Protein AF-A0A358S5N2-F1 (afdb_monomer_lite)

Radius of gyration: 20.21 Å; chains: 1; bounding box: 65×39×50 Å

pLDDT: mean 83.45, std 19.02, range [26.72, 98.0]

Secondary structure (DSSP, 8-state):
---------HHHHHHHHHHHGGGT--HHHHHHHHHHHHHHHSS-SS---------------------PPPHHHHHHHHHHHHHHHTTSS-HHHHHHHHHHHH---HHHHHHHHHHHHHHHHTPPP-S---HHHHHHHHHHHHHHS-HHHHHHHHHHHHHHHHHHHHH--SSHHHHHHHHHHHHTTGGGSSS--

Structure (mmCIF, N/CA/C/O backbone):
data_AF-A0A358S5N2-F1
#
_entry.id   AF-A0A358S5N2-F1
#
loop_
_atom_site.group_PDB
_atom_site.id
_atom_site.type_symbol
_atom_site.label_atom_id
_atom_site.label_alt_id
_atom_site.label_comp_id
_atom_site.label_asym_id
_atom_site.label_entity_id
_atom_site.label_seq_id
_atom_site.pdbx_PDB_ins_code
_atom_site.Cartn_x
_atom_site.Cartn_y
_atom_site.Cartn_z
_atom_site.occupancy
_atom_site.B_iso_or_equiv
_atom_site.auth_seq_id
_atom_site.auth_comp_id
_atom_site.auth_asym_id
_atom_site.auth_atom_id
_atom_site.pdbx_PDB_model_num
ATOM 1 N N . MET A 1 1 ? 18.479 -17.742 16.832 1.00 61.44 1 MET A N 1
ATOM 2 C CA . MET A 1 1 ? 18.619 -17.274 15.435 1.00 61.44 1 MET A CA 1
ATOM 3 C C . MET A 1 1 ? 17.225 -17.029 14.888 1.00 61.44 1 MET A C 1
ATOM 5 O O . MET A 1 1 ? 16.331 -17.782 15.250 1.00 61.44 1 MET A O 1
ATOM 9 N N . ALA A 1 2 ? 17.029 -15.972 14.103 1.00 81.06 2 ALA A N 1
ATOM 10 C CA . ALA A 1 2 ? 15.765 -15.724 13.407 1.00 81.06 2 ALA A CA 1
ATOM 11 C C . ALA A 1 2 ? 15.805 -16.397 12.026 1.00 81.06 2 ALA A C 1
ATOM 13 O O . ALA A 1 2 ? 16.879 -16.478 11.433 1.00 81.06 2 ALA A O 1
ATOM 14 N N . LYS A 1 3 ? 14.660 -16.887 11.538 1.00 87.06 3 LYS A N 1
ATOM 15 C CA . LYS A 1 3 ? 14.515 -17.491 10.206 1.00 87.06 3 LYS A CA 1
ATOM 16 C C . LYS A 1 3 ? 13.826 -16.490 9.280 1.00 87.06 3 LYS A C 1
ATOM 18 O O . LYS A 1 3 ? 12.832 -15.890 9.681 1.00 87.06 3 LYS A O 1
ATOM 23 N N . LEU A 1 4 ? 14.359 -16.320 8.074 1.00 86.94 4 LEU A N 1
ATOM 24 C CA . LEU A 1 4 ? 13.753 -15.536 7.001 1.00 86.94 4 LEU A CA 1
ATOM 25 C C . LEU A 1 4 ? 13.344 -16.501 5.885 1.00 86.94 4 LEU A C 1
ATOM 27 O O . LEU A 1 4 ? 14.171 -17.285 5.429 1.00 86.94 4 LEU A O 1
ATOM 31 N N . GLU A 1 5 ? 12.083 -16.448 5.466 1.00 90.25 5 GLU A N 1
ATOM 32 C CA . GLU A 1 5 ? 11.563 -17.207 4.327 1.00 90.25 5 GLU A CA 1
ATOM 33 C C . GLU A 1 5 ? 11.162 -16.217 3.235 1.00 90.25 5 GLU A C 1
ATOM 35 O O . GLU A 1 5 ? 10.454 -15.246 3.501 1.00 90.25 5 GLU A O 1
ATOM 40 N N . LEU A 1 6 ? 11.662 -16.433 2.020 1.00 87.31 6 LEU A N 1
ATOM 41 C CA . LEU A 1 6 ? 11.410 -15.580 0.864 1.00 87.31 6 LEU A CA 1
ATOM 42 C C . LEU A 1 6 ? 10.817 -16.439 -0.246 1.00 87.31 6 LEU A C 1
ATOM 44 O O . LEU A 1 6 ? 11.378 -17.478 -0.589 1.00 87.31 6 LEU A O 1
ATOM 48 N N . GLN A 1 7 ? 9.702 -15.990 -0.811 1.00 89.00 7 GLN A N 1
ATOM 49 C CA . GLN A 1 7 ? 9.152 -16.567 -2.031 1.00 89.00 7 GLN A CA 1
ATOM 50 C C . GLN A 1 7 ? 9.745 -15.827 -3.227 1.00 89.00 7 GLN A C 1
ATOM 52 O O . GLN A 1 7 ? 9.600 -14.613 -3.365 1.00 89.00 7 GLN A O 1
ATOM 57 N N . VAL A 1 8 ? 10.458 -16.566 -4.065 1.00 86.50 8 VAL A N 1
ATOM 58 C CA . VAL A 1 8 ? 11.173 -16.076 -5.244 1.00 86.50 8 VAL A CA 1
ATOM 59 C C . VAL A 1 8 ? 11.036 -17.118 -6.345 1.00 86.50 8 VAL A C 1
ATOM 61 O O . VAL A 1 8 ? 10.945 -18.310 -6.052 1.00 86.50 8 VAL A O 1
ATOM 64 N N . SER A 1 9 ? 10.994 -16.680 -7.604 1.00 91.25 9 SER A N 1
ATOM 65 C CA . SER A 1 9 ? 10.926 -17.615 -8.724 1.00 91.25 9 SER A CA 1
ATOM 66 C C . SER A 1 9 ? 12.208 -18.441 -8.816 1.00 91.25 9 SER A C 1
ATOM 68 O O . SER A 1 9 ? 13.308 -17.957 -8.536 1.00 91.25 9 SER A O 1
ATOM 70 N N . GLU A 1 10 ? 12.062 -19.697 -9.230 1.00 86.81 10 GLU A N 1
ATOM 71 C CA . GLU A 1 10 ? 13.192 -20.615 -9.366 1.00 86.81 10 GLU A CA 1
ATOM 72 C C . GLU A 1 10 ? 14.216 -20.102 -10.391 1.00 86.81 10 GLU A C 1
ATOM 74 O O . GLU A 1 10 ? 15.417 -20.127 -10.122 1.00 86.81 10 GLU A O 1
ATOM 79 N N . ASP A 1 11 ? 13.747 -19.516 -11.497 1.00 89.69 11 ASP A N 1
ATOM 80 C CA . ASP A 1 11 ? 14.601 -18.908 -12.524 1.00 89.69 11 ASP A CA 1
ATOM 81 C C . ASP A 1 11 ? 15.501 -17.802 -11.954 1.00 89.69 11 ASP A C 1
ATOM 83 O O . ASP A 1 11 ? 16.698 -17.756 -12.241 1.00 89.69 11 ASP A O 1
ATOM 87 N N . LEU A 1 12 ? 14.950 -16.946 -11.085 1.00 87.00 12 LEU A N 1
ATOM 88 C CA . LEU A 1 12 ? 15.692 -15.844 -10.475 1.00 87.00 12 LEU A CA 1
ATOM 89 C C . LEU A 1 12 ? 16.776 -16.354 -9.522 1.00 87.00 12 LEU A C 1
ATOM 91 O O . LEU A 1 12 ? 17.881 -15.808 -9.499 1.00 87.00 12 LEU A O 1
ATOM 95 N N . ILE A 1 13 ? 16.483 -17.397 -8.741 1.00 92.19 13 ILE A N 1
ATOM 96 C CA . ILE A 1 13 ? 17.475 -18.020 -7.854 1.00 92.19 13 ILE A CA 1
ATOM 97 C C . ILE A 1 13 ? 18.597 -18.648 -8.674 1.00 92.19 13 ILE A C 1
ATOM 99 O O . ILE A 1 13 ? 19.767 -18.396 -8.388 1.00 92.19 13 ILE A O 1
ATOM 103 N N . GLN A 1 14 ? 18.261 -19.394 -9.726 1.00 90.94 14 GLN A N 1
ATOM 104 C CA . GLN A 1 14 ? 19.263 -20.018 -10.587 1.00 90.94 14 GLN A CA 1
ATOM 105 C C . GLN A 1 14 ? 20.157 -18.981 -11.272 1.00 90.94 14 GLN A C 1
ATOM 107 O O . GLN A 1 14 ? 21.375 -19.162 -11.345 1.00 90.94 14 GLN A O 1
ATOM 112 N N . GLU A 1 15 ? 19.582 -17.887 -11.769 1.00 91.06 15 GLU A N 1
ATOM 113 C CA . GLU A 1 15 ? 20.348 -16.798 -12.375 1.00 91.06 15 GLU A CA 1
ATOM 114 C C . GLU A 1 15 ? 21.248 -16.108 -11.345 1.00 91.06 15 GLU A C 1
ATOM 116 O O . GLU A 1 15 ? 22.442 -15.914 -11.584 1.00 91.06 15 GLU A O 1
ATOM 121 N N . THR A 1 16 ? 20.714 -15.829 -10.156 1.00 91.50 16 THR A N 1
ATOM 122 C CA . THR A 1 16 ? 21.467 -15.212 -9.059 1.00 91.50 16 THR A CA 1
ATOM 123 C C . THR A 1 16 ? 22.646 -16.086 -8.631 1.00 91.50 16 THR A C 1
ATOM 125 O O . THR A 1 16 ? 23.767 -15.593 -8.497 1.00 91.50 16 THR A O 1
ATOM 128 N N . GLU A 1 17 ? 22.448 -17.396 -8.476 1.00 91.50 17 GLU A N 1
ATOM 129 C CA . GLU A 1 17 ? 23.525 -18.332 -8.144 1.00 91.50 17 GLU A CA 1
ATOM 130 C C . GLU A 1 17 ? 24.611 -18.374 -9.221 1.00 91.50 17 GLU A C 1
ATOM 132 O O . GLU A 1 17 ? 25.799 -18.397 -8.893 1.00 91.50 17 GLU A O 1
ATOM 137 N N . ARG A 1 18 ? 24.239 -18.338 -10.508 1.00 91.12 18 ARG A N 1
ATOM 138 C CA . ARG A 1 18 ? 25.212 -18.288 -11.613 1.00 91.12 18 ARG A CA 1
ATOM 139 C C . ARG A 1 18 ? 26.086 -17.038 -11.556 1.00 91.12 18 ARG A C 1
ATOM 141 O O . ARG A 1 18 ? 27.258 -17.123 -11.913 1.00 91.12 18 ARG A O 1
ATOM 148 N N . VAL A 1 19 ? 25.542 -15.910 -11.100 1.00 92.12 19 VAL A N 1
ATOM 149 C CA . VAL A 1 19 ? 26.278 -14.643 -10.969 1.00 92.12 19 VAL A CA 1
ATOM 150 C C . VAL A 1 19 ? 27.144 -14.615 -9.709 1.00 92.12 19 VAL A C 1
ATOM 152 O O . VAL A 1 19 ? 28.300 -14.196 -9.769 1.00 92.12 19 VAL A O 1
ATOM 155 N N . LEU A 1 20 ? 26.618 -15.064 -8.568 1.00 86.38 20 LEU A N 1
ATOM 156 C CA . LEU A 1 20 ? 27.304 -14.957 -7.276 1.00 86.38 20 LEU A CA 1
ATOM 157 C C . LEU A 1 20 ? 28.380 -16.031 -7.070 1.00 86.38 20 LEU A C 1
ATOM 159 O O . LEU A 1 20 ? 29.436 -15.752 -6.496 1.00 86.38 20 LEU A O 1
ATOM 163 N N . LYS A 1 21 ? 28.160 -17.249 -7.576 1.00 84.69 21 LYS A N 1
ATOM 164 C CA . LYS A 1 21 ? 29.062 -18.388 -7.356 1.00 84.69 21 LYS A CA 1
ATOM 165 C C . LYS A 1 21 ? 30.487 -18.156 -7.885 1.00 84.69 21 LYS A C 1
ATOM 167 O O . LYS A 1 21 ? 31.423 -18.479 -7.154 1.00 84.69 21 LYS A O 1
ATOM 172 N N . PRO A 1 22 ? 30.710 -17.552 -9.071 1.00 90.75 22 PRO A N 1
ATOM 173 C CA . PRO A 1 22 ? 32.049 -17.157 -9.518 1.00 90.75 22 PRO A CA 1
ATOM 174 C C . PRO A 1 22 ? 32.740 -16.141 -8.600 1.00 90.75 22 PRO A C 1
ATOM 176 O O . PRO A 1 22 ? 33.966 -16.109 -8.542 1.00 90.75 22 PRO A O 1
ATOM 179 N N . MET A 1 23 ? 31.973 -15.330 -7.865 1.00 87.94 23 MET A N 1
ATOM 180 C CA . MET A 1 23 ? 32.496 -14.375 -6.881 1.00 87.94 23 MET A CA 1
ATOM 181 C C . MET A 1 23 ? 32.777 -15.031 -5.519 1.00 87.94 23 MET A C 1
ATOM 183 O O . MET A 1 23 ? 33.245 -14.358 -4.603 1.00 87.94 23 MET A O 1
ATOM 187 N N . GLY A 1 24 ? 32.499 -16.333 -5.369 1.00 84.75 24 GLY A N 1
ATOM 188 C CA . GLY A 1 24 ? 32.635 -17.058 -4.105 1.00 84.75 24 GLY A CA 1
ATOM 189 C C . GLY A 1 24 ? 31.573 -16.681 -3.072 1.00 84.75 24 GLY A C 1
ATOM 190 O O . GLY A 1 24 ? 31.807 -16.833 -1.876 1.00 84.75 24 GLY A O 1
ATOM 191 N N . ILE A 1 25 ? 30.430 -16.160 -3.524 1.00 91.31 25 ILE A N 1
ATOM 192 C CA . ILE A 1 25 ? 29.325 -15.712 -2.677 1.00 91.31 25 ILE A CA 1
ATOM 193 C C . ILE A 1 25 ? 28.129 -16.633 -2.937 1.00 91.31 25 ILE A C 1
ATOM 195 O O . ILE A 1 25 ? 27.804 -16.922 -4.087 1.00 91.31 25 ILE A O 1
ATOM 199 N N . ASP A 1 26 ? 27.474 -17.101 -1.880 1.00 89.62 26 ASP A N 1
ATOM 200 C CA . ASP A 1 26 ? 26.185 -17.787 -1.979 1.00 89.62 26 ASP A CA 1
ATOM 201 C C . ASP A 1 26 ? 25.021 -16.824 -1.684 1.00 89.62 26 ASP A C 1
ATOM 203 O O . ASP A 1 26 ? 25.205 -15.694 -1.214 1.00 89.62 26 ASP A O 1
ATOM 207 N N . VAL A 1 27 ? 23.801 -17.255 -2.006 1.00 89.56 27 VAL A N 1
ATOM 208 C CA . VAL A 1 27 ? 22.596 -16.423 -1.872 1.00 89.56 27 VAL A CA 1
ATOM 209 C C . VAL A 1 27 ? 22.359 -16.012 -0.415 1.00 89.56 27 VAL A C 1
ATOM 211 O O . VAL A 1 27 ? 22.009 -14.861 -0.150 1.00 89.56 27 VAL A O 1
ATOM 214 N N . GLU A 1 28 ? 22.597 -16.907 0.546 1.00 90.12 28 GLU A N 1
ATOM 215 C CA . GLU A 1 28 ? 22.406 -16.627 1.974 1.00 90.12 28 GLU A CA 1
ATOM 216 C C . GLU A 1 28 ? 23.372 -15.542 2.472 1.00 90.12 28 GLU A C 1
ATOM 218 O O . GLU A 1 28 ? 22.971 -14.594 3.161 1.00 90.12 28 GLU A O 1
ATOM 223 N N . MET A 1 29 ? 24.640 -15.636 2.077 1.00 85.62 29 MET A N 1
ATOM 224 C CA . MET A 1 29 ? 25.680 -14.655 2.363 1.00 85.62 29 MET A CA 1
ATOM 225 C C . MET A 1 29 ? 25.317 -13.298 1.758 1.00 85.62 29 MET A C 1
ATOM 227 O O . MET A 1 29 ? 25.400 -12.279 2.448 1.00 85.62 29 MET A O 1
ATOM 231 N N . ALA A 1 30 ? 24.863 -13.271 0.502 1.00 90.75 30 ALA A N 1
ATOM 232 C CA . ALA A 1 30 ? 24.447 -12.045 -0.175 1.00 90.75 30 ALA A CA 1
ATOM 233 C C . ALA A 1 30 ? 23.264 -11.367 0.536 1.00 90.75 30 ALA A C 1
ATOM 235 O O . ALA A 1 30 ? 23.327 -10.170 0.830 1.00 90.75 30 ALA A O 1
ATOM 236 N N . VAL A 1 31 ? 22.226 -12.130 0.897 1.00 92.44 31 VAL A N 1
ATOM 237 C CA . VAL A 1 31 ? 21.071 -11.625 1.661 1.00 92.44 31 VAL A CA 1
ATOM 238 C C . VAL A 1 31 ? 21.512 -11.110 3.031 1.00 92.44 31 VAL A C 1
ATOM 240 O O . VAL A 1 31 ? 21.110 -10.025 3.453 1.00 92.44 31 VAL A O 1
ATOM 243 N N . THR A 1 32 ? 22.401 -11.829 3.716 1.00 90.75 32 THR A N 1
ATOM 244 C CA . THR A 1 32 ? 22.926 -11.413 5.023 1.00 90.75 32 THR A CA 1
ATOM 245 C C . THR A 1 32 ? 23.707 -10.103 4.931 1.00 90.75 32 THR A C 1
ATOM 247 O O . THR A 1 32 ? 23.518 -9.209 5.761 1.00 90.75 32 THR A O 1
ATOM 250 N N . ILE A 1 33 ? 24.571 -9.955 3.925 1.00 88.31 33 ILE A N 1
ATOM 251 C CA . ILE A 1 33 ? 25.327 -8.720 3.674 1.00 88.31 33 ILE A CA 1
ATOM 252 C C . ILE A 1 33 ? 24.366 -7.567 3.374 1.00 88.31 33 ILE A C 1
ATOM 254 O O . ILE A 1 33 ? 24.509 -6.492 3.959 1.00 88.31 33 ILE A O 1
ATOM 258 N N . PHE A 1 34 ? 23.363 -7.798 2.527 1.00 91.69 34 PHE A N 1
ATOM 259 C CA . PHE A 1 34 ? 22.350 -6.806 2.174 1.00 91.69 34 PHE A CA 1
ATOM 260 C C . PHE A 1 34 ? 21.584 -6.304 3.406 1.00 91.69 34 PHE A C 1
ATOM 262 O O . PHE A 1 34 ? 21.525 -5.099 3.656 1.00 91.69 34 PHE A O 1
ATOM 269 N N . LEU A 1 35 ? 21.076 -7.218 4.238 1.00 91.56 35 LEU A N 1
ATOM 270 C CA . LEU A 1 35 ? 20.357 -6.874 5.468 1.00 91.56 35 LEU A CA 1
ATOM 271 C C . LEU A 1 35 ? 21.248 -6.130 6.469 1.00 91.56 35 LEU A C 1
ATOM 273 O O . LEU A 1 35 ? 20.823 -5.130 7.051 1.00 91.56 35 LEU A O 1
ATOM 277 N N . ARG A 1 36 ? 22.505 -6.566 6.643 1.00 89.12 36 ARG A N 1
ATOM 278 C CA . ARG A 1 36 ? 23.483 -5.855 7.486 1.00 89.12 36 ARG A CA 1
ATOM 279 C C . ARG A 1 36 ? 23.723 -4.440 6.982 1.00 89.12 36 ARG A C 1
ATOM 281 O O . ARG A 1 36 ? 23.797 -3.512 7.785 1.00 89.12 36 ARG A O 1
ATOM 288 N N . ARG A 1 37 ? 23.820 -4.269 5.666 1.00 85.50 37 ARG A N 1
ATOM 289 C CA . ARG A 1 37 ? 24.054 -2.968 5.048 1.00 85.50 37 ARG A CA 1
ATOM 290 C C . ARG A 1 37 ? 22.866 -2.027 5.244 1.00 85.50 37 ARG A C 1
ATOM 292 O O . ARG A 1 37 ? 23.096 -0.884 5.617 1.00 85.50 37 ARG A O 1
ATOM 299 N N . ILE A 1 38 ? 21.627 -2.509 5.119 1.00 88.94 38 ILE A N 1
ATOM 300 C CA . ILE A 1 38 ? 20.419 -1.730 5.458 1.00 88.94 38 ILE A CA 1
ATOM 301 C C . ILE A 1 38 ? 20.432 -1.318 6.930 1.00 88.94 38 ILE A C 1
ATOM 303 O O . ILE A 1 38 ? 20.192 -0.157 7.263 1.00 88.94 38 ILE A O 1
ATOM 307 N N . ALA A 1 39 ? 20.722 -2.266 7.824 1.00 87.75 39 ALA A N 1
ATOM 308 C CA . ALA A 1 39 ? 20.724 -2.009 9.257 1.00 87.75 39 ALA A CA 1
ATOM 309 C C . ALA A 1 39 ? 21.778 -0.966 9.661 1.00 87.75 39 ALA A C 1
ATOM 311 O O . ALA A 1 39 ? 21.522 -0.176 10.575 1.00 87.75 39 ALA A O 1
ATOM 312 N N . TYR A 1 40 ? 22.929 -0.966 8.985 1.00 86.31 40 TYR A N 1
ATOM 313 C CA . TYR A 1 40 ? 24.033 -0.042 9.228 1.00 86.31 40 TYR A CA 1
ATOM 314 C C . TYR A 1 40 ? 23.797 1.332 8.586 1.00 86.31 40 TYR A C 1
ATOM 316 O O . TYR A 1 40 ? 23.822 2.339 9.287 1.00 86.31 40 TYR A O 1
ATOM 324 N N . ASP A 1 41 ? 23.493 1.377 7.286 1.00 81.12 41 ASP A N 1
ATOM 325 C CA . ASP A 1 41 ? 23.353 2.628 6.529 1.00 81.12 41 ASP A CA 1
ATOM 326 C C . ASP A 1 41 ? 21.992 3.318 6.738 1.00 81.12 41 ASP A C 1
ATOM 328 O O . ASP A 1 41 ? 21.812 4.452 6.300 1.00 81.12 41 ASP A O 1
ATOM 332 N N . LYS A 1 42 ? 21.014 2.637 7.354 1.00 82.56 42 LYS A N 1
ATOM 333 C CA . LYS A 1 42 ? 19.619 3.101 7.513 1.00 82.56 42 LYS A CA 1
ATOM 334 C C . LYS A 1 42 ? 18.932 3.473 6.192 1.00 82.56 42 LYS A C 1
ATOM 336 O O . LYS A 1 42 ? 17.970 4.233 6.176 1.00 82.56 42 LYS A O 1
ATOM 341 N N . ARG A 1 43 ? 19.406 2.911 5.080 1.00 78.38 43 ARG A N 1
ATOM 342 C CA . ARG A 1 43 ? 18.874 3.098 3.724 1.00 78.38 43 ARG A CA 1
ATOM 343 C C . ARG A 1 43 ? 19.111 1.843 2.891 1.00 78.38 43 ARG A C 1
ATOM 345 O O . ARG A 1 43 ? 19.955 1.018 3.237 1.00 78.38 43 ARG A O 1
ATOM 352 N N . LEU A 1 44 ? 18.375 1.704 1.791 1.00 81.38 44 LEU A N 1
ATOM 353 C CA . LEU A 1 44 ? 18.580 0.601 0.855 1.00 81.38 44 LEU A CA 1
ATOM 354 C C . LEU A 1 44 ? 19.918 0.772 0.110 1.00 81.38 44 LEU A C 1
ATOM 356 O O . LEU A 1 44 ? 20.169 1.850 -0.429 1.00 81.38 44 LEU A O 1
ATOM 360 N N . PRO A 1 45 ? 20.770 -0.267 0.054 1.00 72.81 45 PRO A N 1
ATOM 361 C CA . PRO A 1 45 ? 22.077 -0.216 -0.593 1.00 72.81 45 PRO A CA 1
ATOM 362 C C . PRO A 1 45 ? 21.974 -0.537 -2.089 1.00 72.81 45 PRO A C 1
ATOM 364 O O . PRO A 1 45 ? 22.639 -1.440 -2.586 1.00 72.81 45 PRO A O 1
ATOM 367 N N . LEU A 1 46 ? 21.097 0.174 -2.793 1.00 74.88 46 LEU A N 1
ATOM 368 C CA . LEU A 1 46 ? 20.950 0.102 -4.243 1.00 74.88 46 LEU A CA 1
ATOM 369 C C . LEU A 1 46 ? 20.674 1.510 -4.763 1.00 74.88 46 LEU A C 1
ATOM 371 O O . LEU A 1 46 ? 19.759 2.177 -4.275 1.00 74.88 46 LEU A O 1
ATOM 375 N N . ASP A 1 47 ? 21.405 1.923 -5.794 1.00 57.38 47 ASP A N 1
ATOM 376 C CA . ASP A 1 47 ? 20.903 2.947 -6.699 1.00 57.38 47 ASP A CA 1
ATOM 377 C C . ASP A 1 47 ? 19.806 2.284 -7.538 1.00 57.38 47 ASP A C 1
ATOM 379 O O . ASP A 1 47 ? 20.069 1.558 -8.492 1.00 57.38 47 ASP A O 1
ATOM 383 N N . LEU A 1 48 ? 18.543 2.493 -7.156 1.00 49.22 48 LEU A N 1
ATOM 384 C CA . LEU A 1 48 ? 17.373 1.998 -7.899 1.00 49.22 48 LEU A CA 1
ATOM 385 C C . LEU A 1 48 ? 17.211 2.669 -9.277 1.00 49.22 48 LEU A C 1
ATOM 387 O O . LEU A 1 48 ? 16.209 2.452 -9.961 1.00 49.22 48 LEU A O 1
ATOM 391 N N . THR A 1 49 ? 18.181 3.477 -9.712 1.00 40.22 49 THR A N 1
ATOM 392 C CA . THR A 1 49 ? 18.361 3.789 -11.125 1.00 40.22 49 THR A CA 1
ATOM 393 C C . THR A 1 49 ? 18.802 2.515 -11.824 1.00 40.22 49 THR A C 1
ATOM 395 O O . THR A 1 49 ? 19.991 2.231 -11.929 1.00 40.22 49 THR A O 1
ATOM 398 N N . VAL A 1 50 ? 17.822 1.741 -12.287 1.00 39.00 50 VAL A N 1
ATOM 399 C CA . VAL A 1 50 ? 18.019 0.678 -13.270 1.00 39.00 50 VAL A CA 1
ATOM 400 C C . VAL A 1 50 ? 18.912 1.249 -14.381 1.00 39.00 50 VAL A C 1
ATOM 402 O O . VAL A 1 50 ? 18.466 2.165 -15.083 1.00 39.00 50 VAL A O 1
ATOM 405 N N . PRO A 1 51 ? 20.162 0.775 -14.549 1.00 36.38 51 PRO A N 1
ATOM 406 C CA . PRO A 1 51 ? 20.903 1.049 -15.764 1.00 36.38 51 PRO A CA 1
ATOM 407 C C . PRO A 1 51 ? 20.052 0.462 -16.880 1.00 36.38 51 PRO A C 1
ATOM 409 O O . PRO A 1 51 ? 19.649 -0.699 -16.796 1.00 36.38 51 PRO A O 1
ATOM 412 N N . GLN A 1 52 ? 19.692 1.276 -17.870 1.00 32.56 52 GLN A N 1
ATOM 413 C CA . GLN A 1 52 ? 19.023 0.771 -19.059 1.00 32.56 52 GLN A CA 1
ATOM 414 C C . GLN A 1 52 ? 19.907 -0.350 -19.607 1.00 32.56 52 GLN A C 1
ATOM 416 O O . GLN A 1 52 ? 21.012 -0.078 -20.066 1.00 32.56 52 GLN A O 1
ATOM 421 N N . MET A 1 53 ? 19.469 -1.605 -19.476 1.00 32.97 53 MET A N 1
ATOM 422 C CA . MET A 1 53 ? 20.089 -2.691 -20.214 1.00 32.97 53 MET A CA 1
ATOM 423 C C . MET A 1 53 ? 19.874 -2.348 -21.681 1.00 32.97 53 MET A C 1
ATOM 425 O O . MET A 1 53 ? 18.744 -2.357 -22.173 1.00 32.97 53 MET A O 1
ATOM 429 N N . GLU A 1 54 ? 20.963 -1.951 -22.331 1.00 32.62 54 GLU A N 1
ATOM 430 C CA . GLU A 1 54 ? 21.078 -1.882 -23.776 1.00 32.62 54 GLU A CA 1
ATOM 431 C C . GLU A 1 54 ? 20.822 -3.292 -24.314 1.00 32.62 54 GLU A C 1
ATOM 433 O O . GLU A 1 54 ? 21.722 -4.123 -24.414 1.00 32.62 54 GLU A O 1
ATOM 438 N N . HIS A 1 55 ? 19.561 -3.584 -24.623 1.00 34.69 55 HIS A N 1
ATOM 439 C CA . HIS A 1 55 ? 19.247 -4.629 -25.575 1.00 34.69 55 HIS A CA 1
ATOM 440 C C . HIS A 1 55 ? 19.486 -4.054 -26.968 1.00 34.69 55 HIS A C 1
ATOM 442 O O . HIS A 1 55 ? 18.731 -3.220 -27.466 1.00 34.69 55 HIS A O 1
ATOM 448 N N . LEU A 1 56 ? 20.601 -4.497 -27.543 1.00 34.38 56 LEU A N 1
ATOM 449 C CA . LEU A 1 56 ? 20.844 -4.562 -28.975 1.00 34.38 56 LEU A CA 1
ATOM 450 C C . LEU A 1 56 ? 19.664 -5.299 -29.629 1.00 34.38 56 LEU A C 1
ATOM 452 O O . LEU A 1 56 ? 19.511 -6.500 -29.428 1.00 34.38 56 LEU A O 1
ATOM 456 N N . ASP A 1 57 ? 18.768 -4.566 -30.282 1.00 26.72 57 ASP A N 1
ATOM 457 C CA . ASP A 1 57 ? 18.545 -4.688 -31.727 1.00 26.72 57 ASP A CA 1
ATOM 458 C C . ASP A 1 57 ? 17.458 -3.707 -32.206 1.00 26.72 57 ASP A C 1
ATOM 460 O O . ASP A 1 57 ? 16.354 -3.627 -31.674 1.00 26.72 57 ASP A O 1
ATOM 464 N N . ASP A 1 58 ? 17.879 -2.929 -33.200 1.00 31.80 58 ASP A N 1
ATOM 465 C CA . ASP A 1 58 ? 17.174 -2.218 -34.265 1.00 31.80 58 ASP A CA 1
ATOM 466 C C . ASP A 1 58 ? 15.733 -1.675 -34.104 1.00 31.80 58 ASP A C 1
ATOM 468 O O . ASP A 1 58 ? 14.736 -2.386 -34.048 1.00 31.80 58 ASP A O 1
ATOM 472 N N . GLN A 1 59 ? 15.683 -0.345 -34.270 1.00 39.56 59 GLN A N 1
ATOM 473 C CA . GLN A 1 59 ? 14.679 0.450 -34.994 1.00 39.56 59 GLN A CA 1
ATOM 474 C C . GLN A 1 59 ? 13.222 0.440 -34.502 1.00 39.56 59 GLN A C 1
ATOM 476 O O . GLN A 1 59 ? 12.373 -0.285 -34.996 1.00 39.56 59 GLN A O 1
ATOM 481 N N . GLU A 1 60 ? 12.886 1.405 -33.646 1.00 33.28 60 GLU A N 1
ATOM 482 C CA . GLU A 1 60 ? 12.134 2.607 -34.045 1.00 33.28 60 GLU A CA 1
ATOM 483 C C . GLU A 1 60 ? 11.956 3.523 -32.826 1.00 33.28 60 GLU A C 1
ATOM 485 O O . GLU A 1 60 ? 11.691 3.104 -31.700 1.00 33.28 60 GLU A O 1
ATOM 490 N N . SER A 1 61 ? 12.147 4.816 -33.051 1.00 40.44 61 SER A N 1
ATOM 491 C CA . SER A 1 61 ? 12.029 5.880 -32.063 1.00 40.44 61 SER A CA 1
ATOM 492 C C . SER A 1 61 ? 10.604 5.991 -31.504 1.00 40.44 61 SER A C 1
ATOM 494 O O . SER A 1 61 ? 9.766 6.699 -32.059 1.00 40.44 61 SER A O 1
ATOM 496 N N . GLY A 1 62 ? 10.345 5.343 -30.369 1.00 30.86 62 GLY A N 1
ATOM 497 C CA . GLY A 1 62 ? 9.163 5.561 -29.540 1.00 30.86 62 GLY A CA 1
ATOM 498 C C . GLY A 1 62 ? 9.533 6.312 -28.266 1.00 30.86 62 GLY A C 1
ATOM 499 O O . GLY A 1 62 ? 10.151 5.754 -27.361 1.00 30.86 62 GLY A O 1
ATOM 500 N N . ILE A 1 63 ? 9.148 7.583 -28.168 1.00 31.42 63 ILE A N 1
ATOM 501 C CA . ILE A 1 63 ? 9.137 8.331 -26.905 1.00 31.42 63 ILE A CA 1
ATOM 502 C C . ILE A 1 63 ? 8.423 7.455 -25.861 1.00 31.42 63 ILE A C 1
ATOM 504 O O . ILE A 1 63 ? 7.263 7.100 -26.070 1.00 31.42 63 ILE A O 1
ATOM 508 N N . ARG A 1 64 ? 9.095 7.085 -24.757 1.00 37.91 64 ARG A N 1
ATOM 509 C CA . ARG A 1 64 ? 8.461 6.380 -23.627 1.00 37.91 64 ARG A CA 1
ATOM 510 C C . ARG A 1 64 ?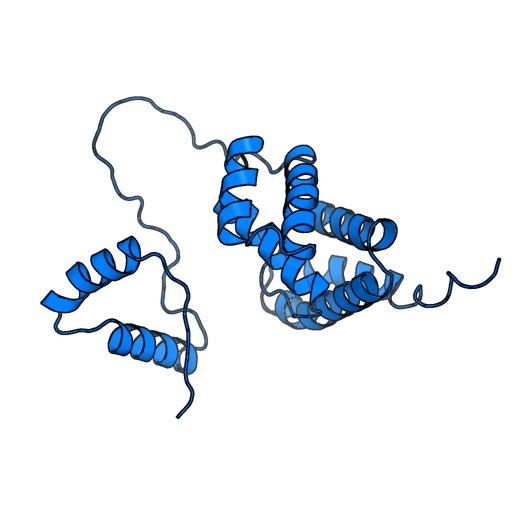 7.309 7.241 -23.109 1.00 37.91 64 ARG A C 1
ATOM 512 O O . ARG A 1 64 ? 7.513 8.173 -22.334 1.00 37.91 64 ARG A O 1
ATOM 519 N N . SER A 1 65 ? 6.101 6.933 -23.564 1.00 41.09 65 SER A N 1
ATOM 520 C CA . SER A 1 65 ? 4.870 7.478 -23.019 1.00 41.09 65 SER A CA 1
ATOM 521 C C . SER A 1 65 ? 4.740 6.946 -21.597 1.00 41.09 65 SER A C 1
ATOM 523 O O . SER A 1 65 ? 4.489 5.761 -21.388 1.00 41.09 65 SER A O 1
ATOM 525 N N . TYR A 1 66 ? 4.955 7.805 -20.602 1.00 48.03 66 TYR A N 1
ATOM 526 C CA . TYR A 1 66 ? 4.441 7.540 -19.266 1.00 48.03 66 TYR A CA 1
ATOM 527 C C . TYR A 1 66 ? 2.919 7.575 -19.376 1.00 48.03 66 TYR A C 1
ATOM 529 O O . TYR A 1 66 ? 2.314 8.645 -19.292 1.00 48.03 66 TYR A O 1
ATOM 537 N N . THR A 1 67 ? 2.297 6.420 -19.614 1.00 62.91 67 THR A N 1
ATOM 538 C CA . THR A 1 67 ? 0.840 6.333 -19.636 1.00 62.91 67 THR A CA 1
ATOM 539 C C . THR A 1 67 ? 0.347 6.724 -18.252 1.00 62.91 67 THR A C 1
ATOM 541 O O . THR A 1 67 ? 0.642 6.066 -17.252 1.00 62.91 67 THR A O 1
ATOM 544 N N . ALA A 1 68 ? -0.345 7.856 -18.172 1.00 83.06 68 ALA A N 1
ATOM 545 C CA . ALA A 1 68 ? -0.930 8.297 -16.924 1.00 83.06 68 ALA A CA 1
ATOM 546 C C . ALA A 1 68 ? -1.908 7.220 -16.441 1.00 83.06 68 ALA A C 1
ATOM 548 O O . ALA A 1 68 ? -2.797 6.828 -17.188 1.00 83.06 68 ALA A O 1
ATOM 549 N N . ILE A 1 69 ? -1.747 6.762 -15.194 1.00 88.44 69 ILE A N 1
ATOM 550 C CA . ILE A 1 69 ? -2.692 5.817 -14.582 1.00 88.44 69 ILE A CA 1
ATOM 551 C C . ILE A 1 69 ? -4.101 6.419 -14.650 1.00 88.44 69 ILE A C 1
ATOM 553 O O . ILE A 1 69 ? -4.292 7.536 -14.145 1.00 88.44 69 ILE A O 1
ATOM 557 N N . THR A 1 70 ? -5.024 5.708 -15.301 1.00 93.19 70 THR A N 1
ATOM 558 C CA . THR A 1 70 ? -6.412 6.130 -15.541 1.00 93.19 70 THR A CA 1
ATOM 559 C C . THR A 1 70 ? -7.362 5.533 -14.506 1.00 93.19 70 THR A C 1
ATOM 561 O O . THR A 1 70 ? -6.993 4.627 -13.762 1.00 93.19 70 THR A O 1
ATOM 564 N N . LYS A 1 71 ? -8.606 6.021 -14.462 1.00 92.25 71 LYS A N 1
ATOM 565 C CA . LYS A 1 71 ? -9.622 5.492 -13.544 1.00 92.25 71 LYS A CA 1
ATOM 566 C C . LYS A 1 71 ? -9.939 4.024 -13.841 1.00 92.25 71 LYS A C 1
ATOM 568 O O . LYS A 1 71 ? -10.071 3.243 -12.912 1.00 92.25 71 LYS A O 1
ATOM 573 N N . GLU A 1 72 ? -9.990 3.646 -15.114 1.00 93.69 72 GLU A N 1
ATOM 574 C CA . GLU A 1 72 ? -10.242 2.271 -15.557 1.00 93.69 72 GLU A CA 1
ATOM 575 C C . GLU A 1 72 ? -9.152 1.314 -15.048 1.00 93.69 72 GLU A C 1
ATOM 577 O O . GLU A 1 72 ? -9.457 0.202 -14.629 1.00 93.69 72 GLU A O 1
ATOM 582 N N . MET A 1 73 ? -7.891 1.769 -15.004 1.00 95.50 73 MET A N 1
ATOM 583 C CA . MET A 1 73 ? -6.793 1.001 -14.403 1.00 95.50 73 MET A CA 1
ATOM 584 C C . MET A 1 73 ? -6.992 0.798 -12.895 1.00 95.50 73 MET A C 1
ATOM 586 O O . MET A 1 73 ? -6.735 -0.289 -12.385 1.00 95.50 73 MET A O 1
ATOM 590 N N . ILE A 1 74 ? -7.454 1.829 -12.176 1.00 96.88 74 ILE A N 1
ATOM 591 C CA . ILE A 1 74 ? -7.744 1.734 -10.735 1.00 96.88 74 ILE A CA 1
ATOM 592 C C . ILE A 1 74 ? -8.966 0.843 -10.463 1.00 96.88 74 ILE A C 1
ATOM 594 O O . ILE A 1 74 ? -8.981 0.104 -9.480 1.00 96.88 74 ILE A O 1
ATOM 598 N N . ASP A 1 75 ? -9.973 0.879 -11.335 1.00 96.19 75 ASP A N 1
ATOM 599 C CA . ASP A 1 75 ? -11.156 0.021 -11.236 1.00 96.19 75 ASP A CA 1
ATOM 600 C C . ASP A 1 75 ? -10.786 -1.459 -11.424 1.00 96.19 75 ASP A C 1
ATOM 602 O O . ASP A 1 75 ? -11.185 -2.298 -10.616 1.00 96.19 75 ASP A O 1
ATOM 606 N N . GLU A 1 76 ? -9.952 -1.780 -12.417 1.00 96.50 76 GLU A N 1
ATOM 607 C CA . GLU A 1 76 ? -9.435 -3.143 -12.607 1.00 96.50 76 GLU A CA 1
ATOM 608 C C . GLU A 1 76 ? -8.542 -3.591 -11.441 1.00 96.50 76 GLU A C 1
ATOM 610 O O . GLU A 1 76 ? -8.608 -4.747 -11.017 1.00 96.50 76 GLU A O 1
ATOM 615 N N . LEU A 1 77 ? -7.725 -2.685 -10.889 1.00 96.75 77 LEU A N 1
ATOM 616 C CA . LEU A 1 77 ? -6.935 -2.943 -9.681 1.00 96.75 77 LEU A CA 1
ATOM 617 C C . LEU A 1 77 ? -7.820 -3.332 -8.503 1.00 96.75 77 LEU A C 1
ATOM 619 O O . LEU A 1 77 ? -7.479 -4.262 -7.780 1.00 96.75 77 LEU A O 1
ATOM 623 N N . TRP A 1 78 ? -8.937 -2.632 -8.308 1.00 97.50 78 TRP A N 1
ATOM 624 C CA . TRP A 1 78 ? -9.877 -2.924 -7.230 1.00 97.50 78 TRP A CA 1
ATOM 625 C C . TRP A 1 78 ? -10.520 -4.302 -7.399 1.00 97.50 78 TRP A C 1
ATOM 627 O O . TRP A 1 78 ? -10.486 -5.106 -6.470 1.00 97.50 78 TRP A O 1
ATOM 637 N N . ILE A 1 79 ? -11.019 -4.612 -8.600 1.00 95.69 79 ILE A N 1
ATOM 638 C CA . ILE A 1 79 ? -11.588 -5.931 -8.925 1.00 95.69 79 ILE A CA 1
ATOM 639 C C . ILE A 1 79 ? -10.546 -7.035 -8.712 1.00 95.69 79 ILE A C 1
ATOM 641 O O . ILE A 1 79 ? -10.830 -8.066 -8.104 1.00 95.69 79 ILE A O 1
ATOM 645 N N . SER A 1 80 ? -9.320 -6.815 -9.186 1.00 94.88 80 SER A N 1
ATOM 646 C CA . SER A 1 80 ? -8.210 -7.750 -8.998 1.00 94.88 80 SER A CA 1
ATOM 647 C C . SER A 1 80 ? -7.873 -7.927 -7.519 1.00 94.88 80 SER A C 1
ATOM 649 O O . SER A 1 80 ? -7.685 -9.046 -7.057 1.00 94.88 80 SER A O 1
ATOM 651 N N . PHE A 1 81 ? -7.856 -6.841 -6.747 1.00 96.19 81 PHE A N 1
ATOM 652 C CA . PHE A 1 81 ? -7.578 -6.876 -5.316 1.00 96.19 81 PHE A CA 1
ATOM 653 C C . PHE A 1 81 ? -8.645 -7.641 -4.522 1.00 96.19 81 PHE A C 1
ATOM 655 O O . PHE A 1 81 ? -8.314 -8.326 -3.558 1.00 96.19 81 PHE A O 1
ATOM 662 N N . GLN A 1 82 ? -9.912 -7.610 -4.938 1.00 94.12 82 GLN A N 1
ATOM 663 C CA . GLN A 1 82 ? -10.954 -8.428 -4.307 1.00 94.12 82 GLN A CA 1
ATOM 664 C C . GLN A 1 82 ? -10.656 -9.936 -4.417 1.00 94.12 82 GLN A C 1
ATOM 666 O O . GLN A 1 82 ? -10.902 -10.660 -3.457 1.00 94.12 82 GLN A O 1
ATOM 671 N N . ARG A 1 83 ? -10.022 -10.387 -5.512 1.00 92.62 83 ARG A N 1
ATOM 672 C CA . ARG A 1 83 ? -9.548 -11.781 -5.675 1.00 92.62 83 ARG A CA 1
ATOM 673 C C . ARG A 1 83 ? -8.363 -12.141 -4.778 1.00 92.62 83 ARG A C 1
ATOM 675 O O . ARG A 1 83 ? -8.106 -13.305 -4.506 1.00 92.62 83 ARG A O 1
ATOM 682 N N . TYR A 1 84 ? -7.591 -11.147 -4.348 1.00 93.19 84 TYR A N 1
ATOM 683 C CA . TYR A 1 84 ? -6.592 -11.364 -3.303 1.00 93.19 84 TYR A CA 1
ATOM 684 C C . TYR A 1 84 ? -7.277 -11.551 -1.945 1.00 93.19 84 TYR A C 1
ATOM 686 O O . TYR A 1 84 ? -6.932 -12.452 -1.187 1.00 93.19 84 TYR A O 1
ATOM 694 N N . MET A 1 85 ? -8.290 -10.730 -1.655 1.00 91.38 85 MET A N 1
ATOM 695 C CA . MET A 1 85 ? -9.009 -10.764 -0.379 1.00 91.38 85 MET A CA 1
ATOM 696 C C . MET A 1 85 ? -9.830 -12.041 -0.166 1.00 91.38 85 MET A C 1
ATOM 698 O O . MET A 1 85 ? -9.974 -12.478 0.974 1.00 91.38 85 MET A O 1
ATOM 702 N N . ASP A 1 86 ? -10.357 -12.645 -1.233 1.00 91.38 86 ASP A N 1
ATOM 703 C CA . ASP A 1 86 ? -11.064 -13.931 -1.166 1.00 91.38 86 ASP A CA 1
ATOM 704 C C . ASP A 1 86 ? -10.123 -15.156 -1.192 1.00 91.38 86 ASP A C 1
ATOM 706 O O . ASP A 1 86 ? -10.579 -16.292 -1.047 1.00 91.38 86 ASP A O 1
ATOM 710 N N . GLY A 1 87 ? -8.809 -14.931 -1.324 1.00 88.06 87 GLY A N 1
ATOM 711 C CA . GLY A 1 87 ? -7.786 -15.974 -1.376 1.00 88.06 87 GLY A CA 1
ATOM 712 C C . GLY A 1 87 ? -7.699 -16.718 -2.712 1.00 88.06 87 GLY A C 1
ATOM 713 O O . GLY A 1 87 ? -7.039 -17.756 -2.773 1.00 88.06 87 GLY A O 1
ATOM 714 N N . SER A 1 88 ? -8.348 -16.226 -3.771 1.00 84.19 88 SER A N 1
ATOM 715 C CA . SER A 1 88 ? -8.332 -16.855 -5.099 1.00 84.19 88 SER A CA 1
ATOM 716 C C . SER A 1 88 ? -7.039 -16.610 -5.872 1.00 84.19 88 SER A C 1
ATOM 718 O O . SER A 1 88 ? -6.760 -17.348 -6.817 1.00 84.19 88 SER A O 1
ATOM 720 N N . ASP A 1 89 ? -6.269 -15.577 -5.522 1.00 86.19 89 ASP A N 1
ATOM 721 C CA . ASP A 1 89 ? -5.014 -15.243 -6.198 1.00 86.19 89 ASP A CA 1
ATOM 722 C C . ASP A 1 89 ? -4.029 -14.495 -5.279 1.00 86.19 89 ASP A C 1
ATOM 724 O O . ASP A 1 89 ? -4.382 -13.998 -4.209 1.00 86.19 89 ASP A O 1
ATOM 728 N N . GLU A 1 90 ? -2.778 -14.379 -5.715 1.00 89.06 90 GLU A N 1
ATOM 729 C CA . GLU A 1 90 ? -1.705 -13.673 -5.008 1.00 89.06 90 GLU A CA 1
ATOM 730 C C . GLU A 1 90 ? -1.304 -12.372 -5.721 1.00 89.06 90 GLU A C 1
ATOM 732 O O . GLU A 1 90 ? -1.400 -12.238 -6.945 1.00 89.06 90 GLU A O 1
ATOM 737 N N . LEU A 1 91 ? -0.782 -11.394 -4.968 1.00 84.75 91 LEU A N 1
ATOM 738 C CA . LEU A 1 91 ? -0.418 -10.074 -5.514 1.00 84.75 91 LEU A CA 1
ATOM 739 C C . LEU A 1 91 ? 0.572 -10.160 -6.690 1.00 84.75 91 LEU A C 1
ATOM 741 O O . LEU A 1 91 ? 0.542 -9.310 -7.585 1.00 84.75 91 LEU A O 1
ATOM 745 N N . GLY A 1 92 ? 1.440 -11.179 -6.691 1.00 81.50 92 GLY A N 1
ATOM 746 C CA . GLY A 1 92 ? 2.428 -11.428 -7.740 1.00 81.50 92 GLY A CA 1
ATOM 747 C C . GLY A 1 92 ? 1.812 -11.727 -9.109 1.00 81.50 92 GLY A C 1
ATOM 748 O O . GLY A 1 92 ? 2.319 -11.232 -10.115 1.00 81.50 92 GLY A O 1
ATOM 749 N N . ASN A 1 93 ? 0.697 -12.454 -9.152 1.00 84.31 93 ASN A N 1
ATOM 750 C CA . ASN A 1 93 ? -0.010 -12.768 -10.396 1.00 84.31 93 ASN A CA 1
ATOM 751 C C . ASN A 1 93 ? -0.957 -11.634 -10.792 1.00 84.31 93 ASN A C 1
ATOM 753 O O . ASN A 1 93 ? -1.036 -11.254 -11.964 1.00 84.31 93 ASN A O 1
ATOM 757 N N . LEU A 1 94 ? -1.615 -11.019 -9.806 1.00 87.44 94 LEU A N 1
ATOM 758 C CA . LEU A 1 94 ? -2.556 -9.925 -10.039 1.00 87.44 94 LEU A CA 1
ATOM 759 C C . LEU A 1 94 ? -1.892 -8.703 -10.684 1.00 87.44 94 LEU A C 1
ATOM 761 O O . LEU A 1 94 ? -2.490 -8.095 -11.569 1.00 87.44 94 LEU A O 1
ATOM 765 N N . LYS A 1 95 ? -0.640 -8.366 -10.329 1.00 89.19 95 LYS A N 1
ATOM 766 C CA . LYS A 1 95 ? 0.077 -7.256 -10.993 1.00 89.19 95 LYS A CA 1
ATOM 767 C C . LYS A 1 95 ? 0.262 -7.491 -12.497 1.00 89.19 95 LYS A C 1
ATOM 769 O O . LYS A 1 95 ? 0.155 -6.547 -13.278 1.00 89.19 95 LYS A O 1
ATOM 774 N N . VAL A 1 96 ? 0.504 -8.742 -12.904 1.00 86.44 96 VAL A N 1
ATOM 775 C CA . VAL A 1 96 ? 0.675 -9.130 -14.312 1.00 86.44 96 VAL A CA 1
ATOM 776 C C . VAL A 1 96 ? -0.678 -9.097 -15.016 1.00 86.44 96 VAL A C 1
ATOM 778 O O . VAL A 1 96 ? -0.784 -8.599 -16.136 1.00 86.44 96 VAL A O 1
ATOM 781 N N . MET A 1 97 ? -1.728 -9.573 -14.342 1.00 89.06 97 MET A N 1
ATOM 782 C CA . MET A 1 97 ? -3.097 -9.563 -14.858 1.00 89.06 97 MET A CA 1
ATOM 783 C C . MET A 1 97 ? -3.594 -8.139 -15.128 1.00 89.06 97 MET A C 1
ATOM 785 O O . MET A 1 97 ? -4.013 -7.841 -16.244 1.00 89.06 97 MET A O 1
ATOM 789 N N . VAL A 1 98 ? -3.477 -7.237 -14.152 1.00 90.56 98 VAL A N 1
ATOM 790 C CA . VAL A 1 98 ? -3.872 -5.826 -14.289 1.00 90.56 98 VAL A CA 1
ATOM 791 C C . VAL A 1 98 ? -3.087 -5.146 -15.408 1.00 90.56 98 VAL A C 1
ATOM 793 O O . VAL A 1 98 ? -3.674 -4.450 -16.241 1.00 90.56 98 VAL A O 1
ATOM 796 N N . ALA A 1 99 ? -1.768 -5.362 -15.460 1.00 88.19 99 ALA A N 1
ATOM 797 C CA . ALA A 1 99 ? -0.917 -4.801 -16.505 1.00 88.19 99 ALA A CA 1
ATOM 798 C C . ALA A 1 99 ? -1.356 -5.264 -17.899 1.00 88.19 99 ALA A C 1
ATOM 800 O O . ALA A 1 99 ? -1.502 -4.449 -18.810 1.00 88.19 99 ALA A O 1
ATOM 801 N N . ARG A 1 100 ? -1.647 -6.559 -18.051 1.00 90.25 100 ARG A N 1
ATOM 802 C CA . ARG A 1 100 ? -2.140 -7.142 -19.303 1.00 90.25 100 ARG A CA 1
ATOM 803 C C . ARG A 1 100 ? -3.522 -6.616 -19.694 1.00 90.25 100 ARG A C 1
ATOM 805 O O . ARG A 1 100 ? -3.746 -6.354 -20.872 1.00 90.25 100 ARG A O 1
ATOM 812 N N . ASN A 1 101 ? -4.434 -6.472 -18.736 1.00 91.06 101 ASN A N 1
ATOM 813 C CA . ASN A 1 101 ? -5.826 -6.100 -19.001 1.00 91.06 101 ASN A CA 1
ATOM 814 C C . ASN A 1 101 ? -5.990 -4.614 -19.336 1.00 91.06 101 ASN A C 1
ATOM 816 O O . ASN A 1 101 ? -6.913 -4.247 -20.058 1.00 91.06 101 ASN A O 1
ATOM 820 N N . THR A 1 102 ? -5.107 -3.756 -18.821 1.00 91.19 102 THR A N 1
ATOM 821 C CA . THR A 1 102 ? -5.301 -2.295 -18.876 1.00 91.19 102 THR A CA 1
ATOM 822 C C . THR A 1 102 ? -4.155 -1.530 -19.526 1.00 91.19 102 THR A C 1
ATOM 824 O O . THR A 1 102 ? -4.301 -0.348 -19.831 1.00 91.19 102 THR A O 1
ATOM 827 N N . GLY A 1 103 ? -2.998 -2.167 -19.719 1.00 87.81 103 GLY A N 1
ATOM 828 C CA . GLY A 1 103 ? -1.766 -1.490 -20.124 1.00 87.81 103 GLY A CA 1
ATOM 829 C C . GLY A 1 103 ? -1.087 -0.713 -18.991 1.00 87.81 103 GLY A C 1
ATOM 830 O O . GLY A 1 103 ? -0.156 0.052 -19.250 1.00 87.81 103 GLY A O 1
ATOM 831 N N . MET A 1 104 ? -1.533 -0.872 -17.737 1.00 90.50 104 MET A N 1
ATOM 832 C CA . MET A 1 104 ? -0.844 -0.310 -16.576 1.00 90.50 104 MET A CA 1
ATOM 833 C C . MET A 1 104 ? 0.572 -0.888 -16.468 1.00 90.50 104 MET A C 1
ATOM 835 O O . MET A 1 104 ? 0.797 -2.077 -16.677 1.00 90.50 104 MET A O 1
ATOM 839 N N . ASN A 1 105 ? 1.547 -0.060 -16.093 1.00 89.75 105 ASN A N 1
ATOM 840 C CA . ASN A 1 105 ? 2.885 -0.562 -15.798 1.00 89.75 105 ASN A CA 1
ATOM 841 C C . ASN A 1 105 ? 2.845 -1.535 -14.604 1.00 89.75 105 ASN A C 1
ATOM 843 O O . ASN A 1 105 ? 2.321 -1.183 -13.546 1.00 89.75 105 ASN A O 1
ATOM 847 N N . GLU A 1 106 ? 3.450 -2.714 -14.747 1.00 88.06 106 GLU A N 1
ATOM 848 C CA . GLU A 1 106 ? 3.424 -3.773 -13.729 1.00 88.06 106 GLU A CA 1
ATOM 849 C C . GLU A 1 106 ? 3.955 -3.307 -12.362 1.00 88.06 106 GLU A C 1
ATOM 851 O O . GLU A 1 106 ? 3.338 -3.581 -11.334 1.00 88.06 106 GLU A O 1
ATOM 856 N N . SER A 1 107 ? 5.041 -2.524 -12.329 1.00 84.75 107 SER A N 1
ATOM 857 C CA . SER A 1 107 ? 5.580 -1.970 -11.078 1.00 84.75 107 SER A CA 1
ATOM 858 C C . SER A 1 107 ? 4.595 -1.013 -10.414 1.00 84.75 107 SER A C 1
ATOM 860 O O . SER A 1 107 ? 4.469 -0.996 -9.191 1.00 84.75 107 SER A O 1
ATOM 862 N N . SER A 1 108 ? 3.867 -0.228 -11.212 1.00 88.62 108 SER A N 1
ATOM 863 C CA . SER A 1 108 ? 2.808 0.637 -10.691 1.00 88.62 108 SER A CA 1
ATOM 864 C C . SER A 1 108 ? 1.639 -0.201 -10.173 1.00 88.62 108 SER A C 1
ATOM 866 O O . SER A 1 108 ? 1.168 0.055 -9.070 1.00 88.62 108 SER A O 1
ATOM 868 N N . SER A 1 109 ? 1.223 -1.245 -10.893 1.00 92.31 109 SER A N 1
ATOM 869 C CA . SER A 1 109 ? 0.183 -2.165 -10.419 1.00 92.31 109 SER A CA 1
ATOM 870 C C . SER A 1 109 ? 0.564 -2.809 -9.088 1.00 92.31 109 SER A C 1
ATOM 872 O O . SER A 1 109 ? -0.251 -2.853 -8.171 1.00 92.31 109 SER A O 1
ATOM 874 N N . PHE A 1 110 ? 1.809 -3.265 -8.954 1.00 92.50 110 PHE A N 1
ATOM 875 C CA . PHE A 1 110 ? 2.298 -3.860 -7.717 1.00 92.50 110 PHE A CA 1
ATOM 876 C C . PHE A 1 110 ? 2.280 -2.866 -6.551 1.00 92.50 110 PHE A C 1
ATOM 878 O O . PHE A 1 110 ? 1.827 -3.218 -5.466 1.00 92.50 110 PHE A O 1
ATOM 885 N N . ILE A 1 111 ? 2.705 -1.614 -6.770 1.00 93.56 111 ILE A N 1
ATOM 886 C CA . ILE A 1 111 ? 2.649 -0.571 -5.733 1.00 93.56 111 ILE A CA 1
ATOM 887 C C . ILE A 1 111 ? 1.213 -0.367 -5.244 1.00 93.56 111 ILE A C 1
ATOM 889 O O . ILE A 1 111 ? 1.005 -0.301 -4.037 1.00 93.56 111 ILE A O 1
ATOM 893 N N . TYR A 1 112 ? 0.230 -0.289 -6.145 1.00 96.62 112 TYR A N 1
ATOM 894 C CA . TYR A 1 112 ? -1.173 -0.089 -5.761 1.00 96.62 112 TYR A CA 1
ATOM 895 C C . TYR A 1 112 ? -1.750 -1.293 -5.011 1.00 96.62 112 TYR A C 1
ATOM 897 O O . TYR A 1 112 ? -2.380 -1.114 -3.970 1.00 96.62 112 TYR A O 1
ATOM 905 N N . LEU A 1 113 ? -1.499 -2.511 -5.497 1.00 95.25 113 LEU A N 1
ATOM 906 C CA . LEU A 1 113 ? -1.956 -3.744 -4.850 1.00 95.25 113 LEU A CA 1
ATOM 907 C C . LEU A 1 113 ? -1.347 -3.913 -3.453 1.00 95.25 113 LEU A C 1
ATOM 909 O O . LEU A 1 113 ? -2.060 -4.185 -2.491 1.00 95.25 113 LEU A O 1
ATOM 913 N N . TYR A 1 114 ? -0.040 -3.685 -3.320 1.00 94.88 114 TYR A N 1
ATOM 914 C CA . TYR A 1 114 ? 0.643 -3.746 -2.030 1.00 94.88 114 TYR A CA 1
ATOM 915 C C . TYR A 1 114 ? 0.165 -2.643 -1.076 1.00 94.88 114 TYR A C 1
ATOM 917 O O . TYR A 1 114 ? -0.011 -2.879 0.118 1.00 94.88 114 TYR A O 1
ATOM 925 N N . PHE A 1 115 ? -0.096 -1.441 -1.601 1.00 96.69 115 PHE A N 1
ATOM 926 C CA . PHE A 1 115 ? -0.654 -0.343 -0.816 1.00 96.69 115 PHE A CA 1
ATOM 927 C C . PHE A 1 115 ? -2.020 -0.712 -0.226 1.00 96.69 115 PHE A C 1
ATOM 929 O O . PHE A 1 115 ? -2.248 -0.499 0.966 1.00 96.69 115 PHE A O 1
ATOM 936 N N . LEU A 1 116 ? -2.901 -1.306 -1.039 1.00 97.44 116 LEU A N 1
ATOM 937 C CA . LEU A 1 116 ? -4.213 -1.807 -0.621 1.00 97.44 116 LEU A CA 1
ATOM 938 C C . LEU A 1 116 ? -4.111 -2.934 0.413 1.00 97.44 116 LEU A C 1
ATOM 940 O O . LEU A 1 116 ? -4.828 -2.893 1.410 1.00 97.44 116 LEU A O 1
ATOM 944 N N . ALA A 1 117 ? -3.198 -3.891 0.230 1.00 96.06 117 ALA A N 1
ATOM 945 C CA . ALA A 1 117 ? -2.970 -4.959 1.205 1.00 96.06 117 ALA A CA 1
ATOM 946 C C . ALA A 1 117 ? -2.601 -4.387 2.585 1.00 96.06 117 ALA A C 1
ATOM 948 O O . ALA A 1 117 ? -3.242 -4.705 3.586 1.00 96.06 117 ALA A O 1
ATOM 949 N N . ASN A 1 118 ? -1.667 -3.431 2.628 1.00 96.62 118 ASN A N 1
ATOM 950 C CA . ASN A 1 118 ? -1.300 -2.752 3.873 1.00 96.62 118 ASN A CA 1
ATOM 951 C C . ASN A 1 118 ? -2.480 -2.003 4.510 1.00 96.62 118 ASN A C 1
ATOM 953 O O . ASN A 1 118 ? -2.606 -2.007 5.736 1.00 96.62 118 ASN A O 1
ATOM 957 N N . LEU A 1 119 ? -3.358 -1.380 3.707 1.00 97.06 119 LEU A N 1
ATOM 958 C CA . LEU A 1 119 ? -4.585 -0.770 4.229 1.00 97.06 119 LEU A CA 1
ATOM 959 C C . LEU A 1 119 ? -5.473 -1.823 4.907 1.00 97.06 119 LEU A C 1
ATOM 961 O O . LEU A 1 119 ? -5.897 -1.615 6.042 1.00 97.06 119 LEU A O 1
ATOM 965 N N . MET A 1 120 ? -5.726 -2.958 4.247 1.00 94.75 120 MET A N 1
ATOM 966 C CA . MET A 1 120 ? -6.615 -4.012 4.766 1.00 94.75 120 MET A CA 1
ATOM 967 C C . MET A 1 120 ? -6.071 -4.690 6.024 1.00 94.75 120 MET A C 1
ATOM 969 O O . MET A 1 120 ? -6.843 -5.205 6.834 1.00 94.75 120 MET A O 1
ATOM 973 N N . GLU A 1 121 ? -4.754 -4.674 6.208 1.00 94.12 121 GLU A N 1
ATOM 974 C CA . GLU A 1 121 ? -4.065 -5.270 7.353 1.00 94.12 121 GLU A CA 1
ATOM 975 C C . GLU A 1 121 ? -3.745 -4.261 8.469 1.00 94.12 121 GLU A C 1
ATOM 977 O O . GLU A 1 121 ? -3.218 -4.641 9.517 1.00 94.12 121 GLU A O 1
ATOM 982 N N . GLY A 1 122 ? -4.043 -2.972 8.272 1.00 94.94 122 GLY A N 1
ATOM 983 C CA . GLY A 1 122 ? -3.697 -1.922 9.232 1.00 94.94 122 GLY A CA 1
ATOM 984 C C . GLY A 1 122 ? -2.188 -1.679 9.363 1.00 94.94 122 GLY A C 1
ATOM 985 O O . GLY A 1 122 ? -1.730 -1.171 10.394 1.00 94.94 122 GLY A O 1
ATOM 986 N N . GLN A 1 123 ? -1.405 -2.050 8.346 1.00 96.38 123 GLN A N 1
ATOM 987 C CA . GLN A 1 123 ? 0.052 -1.896 8.294 1.00 96.38 123 GLN A CA 1
ATOM 988 C C . GLN A 1 123 ? 0.451 -0.555 7.671 1.00 96.38 123 GLN A C 1
ATOM 990 O O . GLN A 1 123 ? -0.249 -0.059 6.791 1.00 96.38 123 GLN A O 1
ATOM 995 N N . PRO A 1 124 ? 1.559 0.075 8.096 1.00 94.00 124 PRO A N 1
ATOM 996 C CA . PRO A 1 124 ? 1.994 1.340 7.518 1.00 94.00 124 PRO A CA 1
ATOM 997 C C . PRO A 1 124 ? 2.436 1.187 6.056 1.00 94.00 124 PRO A C 1
ATOM 999 O O . PRO A 1 124 ? 3.109 0.231 5.680 1.00 94.00 124 PRO A O 1
ATOM 1002 N N . ASN A 1 125 ? 2.133 2.200 5.255 1.00 94.69 125 ASN A N 1
ATOM 1003 C CA . ASN A 1 125 ? 2.619 2.379 3.901 1.00 94.69 125 ASN A CA 1
ATOM 1004 C C . ASN A 1 125 ? 3.767 3.393 3.881 1.00 94.69 125 ASN A C 1
ATOM 1006 O O . ASN A 1 125 ? 3.625 4.523 4.338 1.00 94.69 125 ASN A O 1
ATOM 1010 N N . SER A 1 126 ? 4.901 3.007 3.298 1.00 90.88 126 SER A N 1
ATOM 1011 C CA . SER A 1 126 ? 6.022 3.922 3.035 1.00 90.88 126 SER A CA 1
ATOM 1012 C C . SER A 1 126 ? 5.967 4.527 1.631 1.00 90.88 126 SER A C 1
ATOM 1014 O O . SER A 1 126 ? 6.416 5.648 1.406 1.00 90.88 126 SER A O 1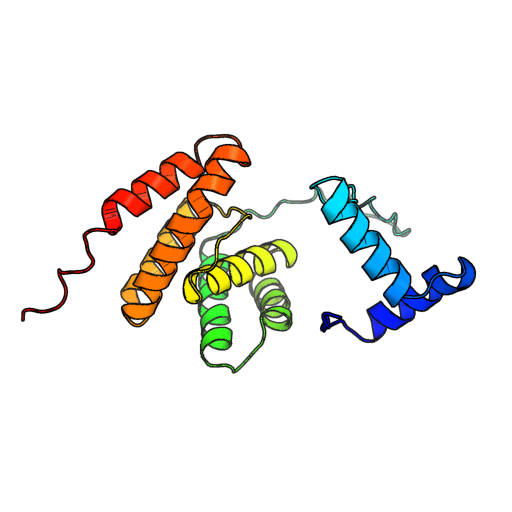
ATOM 1016 N N . ARG A 1 127 ? 5.377 3.812 0.667 1.00 89.81 127 ARG A N 1
ATOM 1017 C CA . ARG A 1 127 ? 5.127 4.316 -0.689 1.00 89.81 127 ARG A CA 1
ATOM 1018 C C . ARG A 1 127 ? 3.887 5.209 -0.715 1.00 89.81 127 ARG A C 1
ATOM 1020 O O . ARG A 1 127 ? 2.995 5.067 0.116 1.00 89.81 127 ARG A O 1
ATOM 1027 N N . VAL A 1 128 ? 3.834 6.103 -1.698 1.00 91.06 128 VAL A N 1
ATOM 1028 C CA . VAL A 1 128 ? 2.682 6.973 -1.965 1.00 91.06 128 VAL A CA 1
ATOM 1029 C C . VAL A 1 128 ? 2.059 6.621 -3.311 1.00 91.06 128 VAL A C 1
ATOM 1031 O O . VAL A 1 128 ? 2.762 6.218 -4.239 1.00 91.06 128 VAL A O 1
ATOM 1034 N N . ILE A 1 129 ? 0.746 6.804 -3.418 1.00 93.94 129 ILE A N 1
ATOM 1035 C CA . ILE A 1 129 ? -0.002 6.759 -4.681 1.00 93.94 129 ILE A CA 1
ATOM 1036 C C . ILE A 1 129 ? -0.562 8.152 -4.985 1.00 93.94 129 ILE A C 1
ATOM 1038 O O . ILE A 1 129 ? -0.374 9.086 -4.204 1.00 93.94 129 ILE A O 1
ATOM 1042 N N . LYS A 1 130 ? -1.232 8.353 -6.126 1.00 93.69 130 LYS A N 1
ATOM 1043 C CA . LYS A 1 130 ? -1.872 9.654 -6.375 1.00 93.69 130 LYS A CA 1
ATOM 1044 C C . LYS A 1 130 ? -2.960 9.875 -5.324 1.00 93.69 130 LYS A C 1
ATOM 1046 O O . LYS A 1 130 ? -3.771 8.992 -5.077 1.00 93.69 130 LYS A O 1
ATOM 1051 N N . TYR A 1 131 ? -3.020 11.078 -4.753 1.00 94.88 131 TYR A N 1
ATOM 1052 C CA . TYR A 1 131 ? -3.980 11.382 -3.684 1.00 94.88 131 TYR A CA 1
ATOM 1053 C C . TYR A 1 131 ? -5.446 11.135 -4.092 1.00 94.88 131 TYR A C 1
ATOM 1055 O O . TYR A 1 131 ? -6.214 10.608 -3.299 1.00 94.88 131 TYR A O 1
ATOM 1063 N N . LYS A 1 132 ? -5.821 11.446 -5.342 1.00 95.00 132 LYS A N 1
ATOM 1064 C 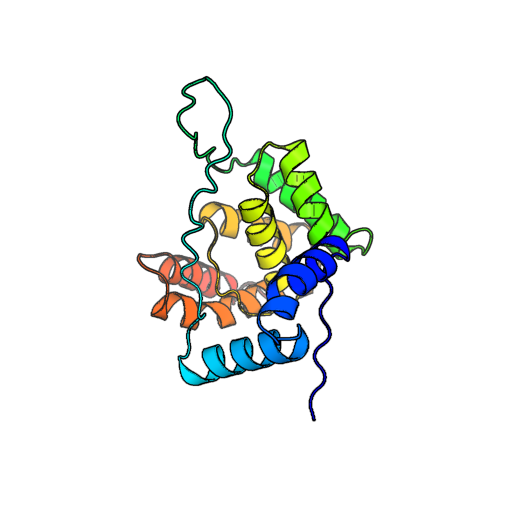CA . LYS A 1 132 ? -7.175 11.165 -5.849 1.00 95.00 132 LYS A CA 1
ATOM 1065 C C . LYS A 1 132 ? -7.492 9.668 -5.882 1.00 95.00 132 LYS A C 1
ATOM 1067 O O . LYS A 1 132 ? -8.605 9.277 -5.556 1.00 95.00 132 LYS A O 1
ATOM 1072 N N . ASP A 1 133 ? -6.511 8.850 -6.251 1.00 96.56 133 ASP A N 1
ATOM 1073 C CA . ASP A 1 133 ? -6.682 7.400 -6.323 1.00 96.56 133 ASP A CA 1
ATOM 1074 C C . ASP A 1 133 ? -6.740 6.813 -4.904 1.00 96.56 133 ASP A C 1
ATOM 1076 O O . ASP A 1 133 ? -7.551 5.935 -4.635 1.00 96.56 133 ASP A O 1
ATOM 1080 N N . PHE A 1 134 ? -5.959 7.364 -3.965 1.00 97.31 134 PHE A N 1
ATOM 1081 C CA . PHE A 1 134 ? -6.083 7.065 -2.536 1.00 97.31 134 PHE A CA 1
ATOM 1082 C C . PHE A 1 134 ? -7.493 7.352 -2.004 1.00 97.31 134 PHE A C 1
ATOM 1084 O O . PHE A 1 134 ? -8.091 6.474 -1.388 1.00 97.31 134 PHE A O 1
ATOM 1091 N N . GLU A 1 135 ? -8.040 8.550 -2.246 1.00 97.12 135 GLU A N 1
ATOM 1092 C CA . GLU A 1 135 ? -9.394 8.898 -1.793 1.00 97.12 135 GLU A CA 1
ATOM 1093 C C . GLU A 1 135 ? -10.436 7.940 -2.371 1.00 97.12 135 GLU A C 1
ATOM 1095 O O . GLU A 1 135 ? -11.254 7.404 -1.624 1.00 97.12 135 GLU A O 1
ATOM 1100 N N . TYR A 1 136 ? -10.350 7.670 -3.674 1.00 97.56 136 TYR A N 1
ATOM 1101 C CA . TYR A 1 136 ? -11.249 6.750 -4.361 1.00 97.56 136 TYR A CA 1
ATOM 1102 C C . TYR A 1 136 ? -11.208 5.337 -3.769 1.00 97.56 136 TYR A C 1
ATOM 1104 O O . TYR A 1 136 ? -12.248 4.746 -3.483 1.00 97.56 136 TYR A O 1
ATOM 1112 N N . LEU A 1 137 ? -10.012 4.798 -3.532 1.00 97.81 137 LEU A N 1
ATOM 1113 C CA . LEU A 1 137 ? -9.846 3.467 -2.953 1.00 97.81 137 LEU A CA 1
ATOM 1114 C C . LEU A 1 137 ? -10.334 3.409 -1.501 1.00 97.81 137 LEU A C 1
ATOM 1116 O O . LEU A 1 137 ? -10.963 2.431 -1.109 1.00 97.81 137 LEU A O 1
ATOM 1120 N N . MET A 1 138 ? -10.122 4.459 -0.704 1.00 97.44 138 MET A N 1
ATOM 1121 C CA . MET A 1 138 ? -10.679 4.527 0.651 1.00 97.44 138 MET A CA 1
ATOM 1122 C C . MET A 1 138 ? -12.214 4.559 0.647 1.00 97.44 138 MET A C 1
ATOM 1124 O O . MET A 1 138 ? -12.838 3.966 1.525 1.00 97.44 138 MET A O 1
ATOM 1128 N N . GLU A 1 139 ? -12.836 5.224 -0.329 1.00 96.12 139 GLU A N 1
ATOM 1129 C CA . GLU A 1 139 ? -14.292 5.196 -0.514 1.00 96.12 139 GLU A CA 1
ATOM 1130 C C . GLU A 1 139 ? -14.789 3.813 -0.943 1.00 96.12 139 GLU A C 1
ATOM 1132 O O . GLU A 1 139 ? -15.792 3.339 -0.412 1.00 96.12 139 GLU A O 1
ATOM 1137 N N . LYS A 1 140 ? -14.068 3.132 -1.839 1.00 97.19 140 LYS A N 1
ATOM 1138 C CA . LYS A 1 140 ? -14.351 1.739 -2.214 1.00 97.19 140 LYS A CA 1
ATOM 1139 C C . LYS A 1 140 ? -14.320 0.810 -1.006 1.00 97.19 140 LYS A C 1
ATOM 1141 O O . LYS A 1 140 ? -15.286 0.094 -0.769 1.00 97.19 140 LYS A O 1
ATOM 1146 N N . ILE A 1 141 ? -13.272 0.896 -0.189 1.00 96.12 141 ILE A N 1
ATOM 1147 C CA . ILE A 1 141 ? -13.159 0.135 1.063 1.00 96.12 141 ILE A CA 1
ATOM 1148 C C . ILE A 1 141 ? -14.349 0.434 1.978 1.00 96.12 141 ILE A C 1
ATOM 1150 O O . ILE A 1 141 ? -14.966 -0.484 2.500 1.00 96.12 141 ILE A O 1
ATOM 1154 N N . ARG A 1 142 ? -14.698 1.711 2.157 1.00 94.69 142 ARG A N 1
ATOM 1155 C CA . ARG A 1 142 ? -15.806 2.115 3.030 1.00 94.69 142 ARG A CA 1
ATOM 1156 C C . ARG A 1 142 ? -17.164 1.577 2.576 1.00 94.69 142 ARG A C 1
ATOM 1158 O O . ARG A 1 142 ? -17.995 1.268 3.422 1.00 94.69 142 ARG A O 1
ATOM 1165 N N . ASN A 1 143 ? -17.410 1.562 1.269 1.00 94.56 143 ASN A N 1
ATOM 1166 C CA . ASN A 1 143 ? -18.732 1.291 0.707 1.00 94.56 143 ASN A CA 1
ATOM 1167 C C . ASN A 1 143 ? -18.940 -0.182 0.336 1.00 94.56 143 ASN A C 1
ATOM 1169 O O . ASN A 1 143 ? -20.080 -0.631 0.284 1.00 94.56 143 ASN A O 1
ATOM 1173 N N . GLU A 1 144 ? -17.865 -0.906 0.022 1.00 94.75 144 GLU A N 1
ATOM 1174 C CA . GLU A 1 144 ? -17.938 -2.256 -0.552 1.00 94.75 144 GLU A CA 1
ATOM 1175 C C . GLU A 1 144 ? -17.348 -3.341 0.359 1.00 94.75 144 GLU A C 1
ATOM 1177 O O . GLU A 1 144 ? -17.544 -4.522 0.081 1.00 94.75 144 GLU A O 1
ATOM 1182 N N . MET A 1 145 ? -16.648 -2.973 1.438 1.00 90.56 145 MET A N 1
ATOM 1183 C CA . MET A 1 145 ? -16.088 -3.919 2.410 1.00 90.56 145 MET A CA 1
ATOM 1184 C C . MET A 1 145 ? -16.758 -3.773 3.780 1.00 90.56 145 MET A C 1
ATOM 1186 O O . MET A 1 145 ? -17.392 -2.762 4.082 1.00 90.56 145 MET A O 1
ATOM 1190 N N . ASP A 1 146 ? -16.592 -4.790 4.629 1.00 88.50 146 ASP A N 1
ATOM 1191 C CA . ASP A 1 146 ? -17.029 -4.741 6.026 1.00 88.50 146 ASP A CA 1
ATOM 1192 C C . ASP A 1 146 ? -16.380 -3.567 6.786 1.00 88.50 146 ASP A C 1
ATOM 1194 O O . ASP A 1 146 ? -15.229 -3.193 6.526 1.00 88.50 146 ASP A O 1
ATOM 1198 N N . SER A 1 147 ? -17.103 -2.996 7.756 1.00 87.94 147 SER A N 1
ATOM 1199 C CA . SER A 1 147 ? -16.668 -1.809 8.504 1.00 87.94 147 SER A CA 1
ATOM 1200 C C . SER A 1 147 ? -15.311 -1.991 9.188 1.00 87.94 147 SER A C 1
ATOM 1202 O O . SER A 1 147 ? -14.538 -1.035 9.280 1.00 87.94 147 SER A O 1
ATOM 1204 N N . THR A 1 148 ? -14.970 -3.219 9.590 1.00 92.50 148 THR A N 1
ATOM 1205 C CA . THR A 1 148 ? -13.668 -3.539 10.191 1.00 92.50 148 THR A CA 1
ATOM 1206 C C . THR A 1 148 ? -12.492 -3.278 9.244 1.00 92.50 148 THR A C 1
ATOM 1208 O O . THR A 1 148 ? -11.421 -2.864 9.693 1.00 92.50 148 THR A O 1
ATOM 1211 N N . TYR A 1 149 ? -12.662 -3.453 7.929 1.00 94.12 149 TYR A N 1
ATOM 1212 C CA . TYR A 1 149 ? -11.611 -3.154 6.951 1.00 94.12 149 TYR A CA 1
ATOM 1213 C C . TYR A 1 149 ? -11.386 -1.656 6.788 1.00 94.12 149 TYR A C 1
ATOM 1215 O O . TYR A 1 149 ? -10.243 -1.221 6.643 1.00 94.12 149 TYR A O 1
ATOM 1223 N N . TYR A 1 150 ? -12.445 -0.848 6.858 1.00 95.50 150 TYR A N 1
ATOM 1224 C CA . TYR A 1 150 ? -12.299 0.604 6.809 1.00 95.50 150 TYR A CA 1
ATOM 1225 C C . TYR A 1 150 ? -11.596 1.148 8.059 1.00 95.50 150 TYR A C 1
ATOM 1227 O O . TYR A 1 150 ? -10.746 2.036 7.957 1.00 95.50 150 TYR A O 1
ATOM 1235 N N . GLU A 1 151 ? -11.877 0.577 9.232 1.00 94.94 151 GLU A N 1
ATOM 1236 C CA . GLU A 1 151 ? -11.156 0.899 10.469 1.00 94.94 151 GLU A CA 1
ATOM 1237 C C . GLU A 1 151 ? -9.665 0.565 10.366 1.00 94.94 151 GLU A C 1
ATOM 1239 O O . GLU A 1 151 ? -8.823 1.420 10.659 1.00 94.94 151 GLU A O 1
ATOM 1244 N N . LYS A 1 152 ? -9.326 -0.632 9.870 1.00 96.81 152 LYS A N 1
ATOM 1245 C CA . LYS A 1 152 ? -7.932 -1.022 9.606 1.00 96.81 152 LYS A CA 1
ATOM 1246 C C . LYS A 1 152 ? -7.266 -0.099 8.591 1.00 96.81 152 LYS A C 1
ATOM 1248 O O . LYS A 1 152 ? -6.138 0.334 8.817 1.00 96.81 152 LYS A O 1
ATOM 1253 N N . ALA A 1 153 ? -7.965 0.284 7.526 1.00 97.62 153 ALA A N 1
ATOM 1254 C CA . ALA A 1 153 ? -7.437 1.211 6.531 1.00 97.62 153 ALA A CA 1
ATOM 1255 C C . ALA A 1 153 ? -7.126 2.585 7.145 1.00 97.62 153 ALA A C 1
ATOM 1257 O O . ALA A 1 153 ? -6.047 3.136 6.916 1.00 97.62 153 ALA A O 1
ATOM 1258 N N . LEU A 1 154 ? -8.012 3.126 7.989 1.00 97.38 154 LEU A N 1
ATOM 1259 C CA . LEU A 1 154 ? -7.742 4.363 8.732 1.00 97.38 154 LEU A CA 1
ATOM 1260 C C . LEU A 1 154 ? -6.563 4.210 9.701 1.00 97.38 154 LEU A C 1
ATOM 1262 O O . LEU A 1 154 ? -5.766 5.141 9.846 1.00 97.38 154 LEU A O 1
ATOM 1266 N N . GLU A 1 155 ? -6.410 3.049 10.339 1.00 97.25 155 GLU A N 1
ATOM 1267 C CA . GLU A 1 155 ? -5.259 2.760 11.195 1.00 97.25 155 GLU A CA 1
ATOM 1268 C C . GLU A 1 155 ? -3.945 2.703 10.400 1.00 97.25 155 GLU A C 1
ATOM 1270 O O . GLU A 1 155 ? -2.952 3.309 10.815 1.00 97.25 155 GLU A O 1
ATOM 1275 N N . SER A 1 156 ? -3.939 2.033 9.245 1.00 98.00 156 SER A N 1
ATOM 1276 C CA . SER A 1 156 ? -2.809 2.009 8.308 1.00 98.00 156 SER A CA 1
ATOM 1277 C C . SER A 1 156 ? -2.409 3.430 7.920 1.00 98.00 156 SER A C 1
ATOM 1279 O O . SER A 1 156 ? -1.243 3.812 8.063 1.00 98.00 156 SER A O 1
ATOM 1281 N N . VAL A 1 157 ? -3.378 4.261 7.525 1.00 97.50 157 VAL A N 1
ATOM 1282 C CA . VAL A 1 157 ? -3.150 5.671 7.186 1.00 97.50 157 VAL A CA 1
ATOM 1283 C C . VAL A 1 157 ? -2.523 6.417 8.362 1.00 97.50 157 VAL A C 1
ATOM 1285 O O . VAL A 1 157 ? -1.482 7.054 8.197 1.00 97.50 157 VAL A O 1
ATOM 1288 N N . ARG A 1 158 ? -3.089 6.285 9.566 1.00 97.69 158 ARG A N 1
ATOM 1289 C CA . ARG A 1 158 ? -2.559 6.911 10.786 1.00 97.69 158 ARG A CA 1
ATOM 1290 C C . ARG A 1 158 ? -1.097 6.542 11.042 1.00 97.69 158 ARG A C 1
ATOM 1292 O O . ARG A 1 158 ? -0.307 7.416 11.391 1.00 97.69 158 ARG A O 1
ATOM 1299 N N . LYS A 1 159 ? -0.735 5.264 10.882 1.00 97.38 159 LYS A N 1
ATOM 1300 C CA . LYS A 1 159 ? 0.642 4.765 11.064 1.00 97.38 159 LYS A CA 1
ATOM 1301 C C . LYS A 1 159 ? 1.597 5.231 9.959 1.00 97.38 159 LYS A C 1
ATOM 1303 O O . LYS A 1 159 ? 2.794 5.321 10.206 1.00 97.38 159 LYS A O 1
ATOM 1308 N N . SER A 1 160 ? 1.081 5.527 8.768 1.00 96.25 160 SER A N 1
ATOM 1309 C CA . SER A 1 160 ? 1.870 5.939 7.597 1.00 96.25 160 SER A CA 1
ATOM 1310 C C . SER A 1 160 ? 2.247 7.425 7.615 1.00 96.25 160 SER A C 1
ATOM 1312 O O . SER A 1 160 ? 3.311 7.795 7.123 1.00 96.25 160 SER A O 1
ATOM 1314 N N . ILE A 1 161 ? 1.397 8.278 8.207 1.00 96.38 161 ILE A N 1
ATOM 1315 C CA . ILE A 1 161 ? 1.572 9.742 8.220 1.00 96.38 161 ILE A CA 1
ATOM 1316 C C . ILE A 1 161 ? 2.963 10.184 8.708 1.00 96.38 161 ILE A C 1
ATOM 1318 O O . ILE A 1 161 ? 3.581 10.949 7.970 1.00 96.38 161 ILE A O 1
ATOM 1322 N N . PRO A 1 162 ? 3.504 9.709 9.852 1.00 95.19 162 PRO A N 1
ATOM 1323 C CA . PRO A 1 162 ? 4.817 10.160 10.324 1.00 95.19 162 PRO A CA 1
ATOM 1324 C C . PRO A 1 162 ? 5.932 9.910 9.302 1.00 95.19 162 PRO A C 1
ATOM 1326 O O . PRO A 1 162 ? 6.757 10.781 9.046 1.00 95.19 162 PRO A O 1
ATOM 1329 N N . TYR A 1 163 ? 5.910 8.745 8.645 1.00 92.75 163 TYR A N 1
ATOM 1330 C CA . TYR A 1 163 ? 6.890 8.423 7.612 1.00 92.75 163 TYR A CA 1
ATOM 1331 C C . TYR A 1 163 ? 6.763 9.364 6.410 1.00 92.75 163 TYR A C 1
ATOM 1333 O O . TYR A 1 163 ? 7.773 9.846 5.899 1.00 92.75 163 TYR A O 1
ATOM 1341 N N . TRP A 1 164 ? 5.542 9.647 5.950 1.00 93.25 164 TRP A N 1
ATOM 1342 C CA . TRP A 1 164 ? 5.336 10.550 4.817 1.00 93.25 164 TRP A CA 1
ATOM 1343 C C . TRP A 1 164 ? 5.665 12.007 5.139 1.00 93.25 164 TRP A C 1
ATOM 1345 O O . TRP A 1 164 ? 6.196 12.683 4.262 1.00 93.25 164 TRP A O 1
ATOM 1355 N N . GLU A 1 165 ? 5.394 12.480 6.359 1.00 92.25 165 GLU A N 1
ATOM 1356 C CA . GLU A 1 165 ? 5.786 13.823 6.817 1.00 92.25 165 GLU A CA 1
ATOM 1357 C C . GLU A 1 165 ? 7.312 14.006 6.759 1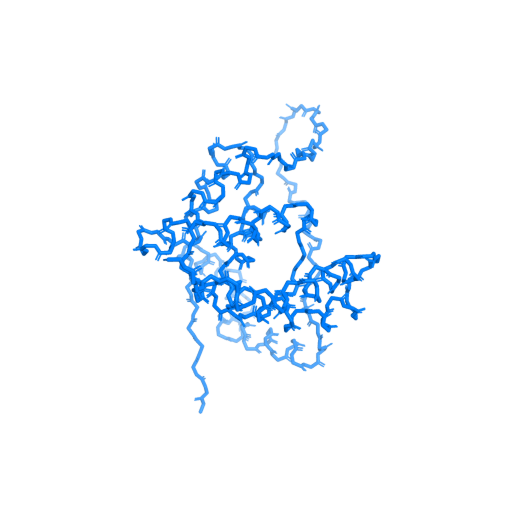.00 92.25 165 GLU A C 1
ATOM 1359 O O . GLU A 1 165 ? 7.789 15.065 6.362 1.00 92.25 165 GLU A O 1
ATOM 1364 N N . GLU A 1 166 ? 8.078 12.964 7.093 1.00 90.25 166 GLU A N 1
ATOM 1365 C CA . GLU A 1 1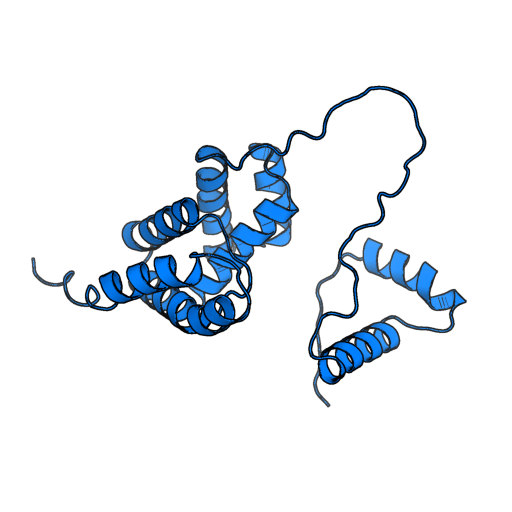66 ? 9.545 13.004 7.087 1.00 90.25 166 GLU A CA 1
ATOM 1366 C C . GLU A 1 166 ? 10.171 12.740 5.705 1.00 90.25 166 GLU A C 1
ATOM 1368 O O . GLU A 1 166 ? 11.223 13.295 5.390 1.00 90.25 166 GLU A O 1
ATOM 1373 N N . ASN A 1 167 ? 9.560 11.880 4.880 1.00 85.38 167 ASN A N 1
ATOM 1374 C CA . ASN A 1 167 ? 10.228 11.280 3.712 1.00 85.38 167 ASN A CA 1
ATOM 1375 C C . ASN A 1 167 ? 9.574 11.602 2.360 1.00 85.38 167 ASN A C 1
ATOM 1377 O O . ASN A 1 167 ? 10.094 11.193 1.321 1.00 85.38 167 ASN A O 1
ATOM 1381 N N . THR A 1 168 ? 8.435 12.298 2.329 1.00 82.81 168 THR A N 1
ATOM 1382 C CA . THR A 1 168 ? 7.740 12.639 1.076 1.00 82.81 168 THR A CA 1
ATOM 1383 C C . THR A 1 168 ? 7.754 14.143 0.845 1.00 82.81 168 THR A C 1
ATOM 1385 O O . THR A 1 168 ? 7.312 14.917 1.685 1.00 82.81 168 THR A O 1
ATOM 1388 N N . ALA A 1 169 ? 8.224 14.571 -0.327 1.00 74.31 169 ALA A N 1
ATOM 1389 C CA . ALA A 1 169 ? 8.193 15.978 -0.703 1.00 74.31 169 ALA A CA 1
ATOM 1390 C C . ALA A 1 169 ? 6.769 16.451 -1.062 1.00 74.31 169 ALA A C 1
ATOM 1392 O O . ALA A 1 169 ? 5.981 15.723 -1.673 1.00 74.31 169 ALA A O 1
ATOM 1393 N N . GLY A 1 170 ? 6.468 17.713 -0.749 1.00 83.00 170 GLY A N 1
ATOM 1394 C CA . GLY A 1 170 ? 5.204 18.368 -1.090 1.00 83.00 170 GLY A CA 1
ATOM 1395 C C . GLY A 1 170 ? 4.059 18.069 -0.116 1.00 83.00 170 GLY A C 1
ATOM 1396 O O . GLY A 1 170 ? 4.260 17.626 1.006 1.00 83.00 170 GLY A O 1
ATOM 1397 N N . HIS A 1 171 ? 2.825 18.323 -0.557 1.00 89.81 171 HIS A N 1
ATOM 1398 C CA . HIS A 1 171 ? 1.639 18.349 0.315 1.00 89.81 171 HIS A CA 1
ATOM 1399 C C . HIS A 1 171 ? 0.922 16.995 0.470 1.00 89.81 171 HIS A C 1
ATOM 1401 O O . HIS A 1 171 ? -0.255 16.962 0.828 1.00 89.81 171 HIS A O 1
ATOM 1407 N N . TYR A 1 172 ? 1.559 15.866 0.137 1.00 91.81 172 TYR A N 1
ATOM 1408 C CA . TYR A 1 172 ? 0.883 14.561 0.199 1.00 91.81 172 TYR A CA 1
ATOM 1409 C C . TYR A 1 172 ? 0.511 14.185 1.638 1.00 91.81 172 TYR A C 1
ATOM 1411 O O . TYR A 1 172 ? -0.654 13.899 1.915 1.00 91.81 172 TYR A O 1
ATOM 1419 N N . ALA A 1 173 ? 1.483 14.251 2.554 1.00 92.75 173 ALA A N 1
ATOM 1420 C CA . ALA A 1 173 ? 1.281 13.915 3.960 1.00 92.75 173 ALA A CA 1
ATOM 1421 C C . ALA A 1 173 ? 0.202 14.798 4.608 1.00 92.75 173 ALA A C 1
ATOM 1423 O O . ALA A 1 173 ? -0.684 14.289 5.289 1.00 92.75 173 ALA A O 1
ATOM 1424 N N . GLU A 1 174 ? 0.211 16.103 4.314 1.00 94.88 174 GLU A N 1
ATOM 1425 C CA . GLU A 1 174 ? -0.800 17.054 4.789 1.00 94.88 174 GLU A CA 1
ATOM 1426 C C . GLU A 1 174 ? -2.210 16.681 4.318 1.00 94.88 174 GLU A C 1
ATOM 1428 O O . GLU A 1 174 ? -3.129 16.599 5.133 1.00 94.88 174 GLU A O 1
ATOM 1433 N N . LYS A 1 175 ? -2.386 16.390 3.021 1.00 96.31 175 LYS A N 1
ATOM 1434 C CA . LYS A 1 175 ? -3.692 16.004 2.461 1.00 96.31 175 LYS A CA 1
ATOM 1435 C C . LYS A 1 175 ? -4.225 14.722 3.090 1.00 96.31 175 LYS A C 1
ATOM 1437 O O . LYS A 1 175 ? -5.387 14.668 3.488 1.00 96.31 175 LYS A O 1
ATOM 1442 N N . VAL A 1 176 ? -3.377 13.703 3.225 1.00 95.25 176 VAL A N 1
ATOM 1443 C CA . VAL A 1 176 ? -3.779 12.428 3.835 1.00 95.25 176 VAL A CA 1
ATOM 1444 C C . VAL A 1 176 ? -4.065 12.586 5.332 1.00 95.25 176 VAL A C 1
ATOM 1446 O O . VAL A 1 176 ? -5.020 11.998 5.839 1.00 95.25 176 VAL A O 1
ATOM 1449 N N . LYS A 1 177 ? -3.324 13.444 6.039 1.00 95.94 177 LYS A N 1
ATOM 1450 C CA . LYS A 1 177 ? -3.620 13.808 7.430 1.00 95.94 177 LYS A CA 1
ATOM 1451 C C . LYS A 1 177 ? -4.976 14.496 7.555 1.00 95.94 177 LYS A C 1
ATOM 1453 O O . LYS A 1 177 ? -5.772 14.103 8.402 1.00 95.94 177 LYS A O 1
ATOM 1458 N N . THR A 1 178 ? -5.290 15.459 6.687 1.00 96.44 178 THR A N 1
ATOM 1459 C CA . THR A 1 178 ? -6.623 16.083 6.641 1.00 96.44 178 THR A CA 1
ATOM 1460 C C . THR A 1 178 ? -7.720 15.051 6.368 1.00 96.44 178 THR A C 1
ATOM 1462 O O . THR A 1 178 ? -8.752 15.072 7.042 1.00 96.44 178 THR A O 1
ATOM 1465 N N . TYR A 1 179 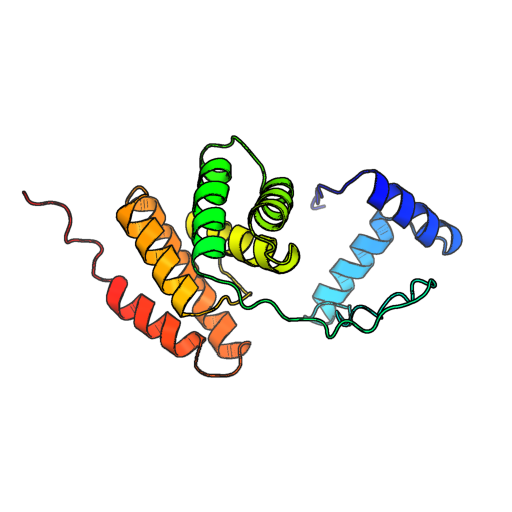? -7.497 14.123 5.431 1.00 96.31 179 TYR A N 1
ATOM 1466 C CA . TYR A 1 179 ? -8.427 13.022 5.169 1.00 96.31 179 TYR A CA 1
ATOM 1467 C C . TYR A 1 179 ? -8.665 12.176 6.426 1.00 96.31 179 TYR A C 1
ATOM 1469 O O . TYR A 1 179 ? -9.815 11.927 6.792 1.00 96.31 179 TYR A O 1
ATOM 1477 N N . TYR A 1 180 ? -7.595 11.755 7.105 1.00 96.19 180 TYR A N 1
ATOM 1478 C CA . TYR A 1 180 ? -7.678 10.951 8.324 1.00 96.19 180 TYR A CA 1
ATOM 1479 C C . TYR A 1 180 ? -8.450 11.681 9.430 1.00 96.19 180 TYR A C 1
ATOM 1481 O O . TYR A 1 180 ? -9.402 11.137 9.986 1.00 96.19 180 TYR A O 1
ATOM 1489 N N . GLU A 1 181 ? -8.115 12.943 9.698 1.00 95.31 181 GLU A N 1
ATOM 1490 C CA . GLU A 1 181 ? -8.760 13.757 10.733 1.00 95.31 181 GLU A CA 1
ATOM 1491 C C . GLU A 1 181 ? -10.263 13.957 10.480 1.00 95.31 181 GLU A C 1
ATOM 1493 O O . GLU A 1 181 ? -11.058 13.924 11.419 1.00 95.31 181 GLU A O 1
ATOM 1498 N N . LYS A 1 182 ? -10.674 14.087 9.213 1.00 93.94 182 LYS A N 1
ATOM 1499 C CA . LYS A 1 182 ? -12.087 14.200 8.815 1.00 93.94 182 LYS A CA 1
ATOM 1500 C C . LYS A 1 182 ? -12.873 12.897 9.004 1.00 93.94 182 LYS A C 1
ATOM 1502 O O . LYS A 1 182 ? -14.093 12.942 9.170 1.00 93.94 182 LYS A O 1
ATOM 1507 N N . ASN A 1 183 ? -12.208 11.744 8.931 1.00 91.38 183 ASN A N 1
ATOM 1508 C CA . ASN A 1 183 ? -12.870 10.437 8.891 1.00 91.38 183 ASN A CA 1
ATOM 1509 C C . ASN A 1 183 ? -12.700 9.604 10.170 1.00 91.38 183 ASN A C 1
ATOM 1511 O O . ASN A 1 183 ? -13.538 8.741 10.415 1.00 91.38 183 ASN A O 1
ATOM 1515 N N . LYS A 1 184 ? -11.722 9.905 11.038 1.00 84.38 184 LYS A N 1
ATOM 1516 C CA . LYS A 1 184 ? -11.504 9.191 12.313 1.00 84.38 184 LYS A CA 1
ATOM 1517 C C . LYS A 1 184 ? -12.703 9.229 13.272 1.00 84.38 184 LYS A C 1
ATOM 1519 O O . LYS A 1 184 ? -12.826 8.356 14.114 1.00 84.38 184 LYS A O 1
ATOM 1524 N N . GLY A 1 185 ? -13.578 10.233 13.151 1.00 70.31 185 GLY A N 1
ATOM 1525 C CA . GLY A 1 185 ? -14.777 10.397 13.986 1.00 70.31 185 GLY A CA 1
ATOM 1526 C C . GLY A 1 185 ? -16.068 9.823 13.393 1.00 70.31 185 GLY A C 1
ATOM 1527 O O . GLY A 1 185 ? -17.074 9.762 14.089 1.00 70.31 185 GLY A O 1
ATOM 1528 N N . LYS A 1 186 ? -16.062 9.375 12.130 1.00 64.25 186 LYS A N 1
ATOM 1529 C CA . LYS A 1 186 ? -17.250 8.809 11.457 1.00 64.25 186 LYS A CA 1
ATOM 1530 C C . LYS A 1 186 ? -17.491 7.329 11.789 1.00 64.25 186 LYS A C 1
ATOM 1532 O O . LYS A 1 186 ? -18.291 6.678 11.130 1.00 64.25 186 LYS A O 1
ATOM 1537 N N . GLN A 1 187 ? -16.800 6.818 12.807 1.00 53.84 187 GLN A N 1
ATOM 1538 C CA . GLN A 1 187 ? -16.862 5.433 13.280 1.00 53.84 187 GLN A CA 1
ATOM 1539 C C . GLN A 1 187 ? -18.209 5.077 13.950 1.00 53.84 187 GLN A C 1
ATOM 1541 O O . GLN A 1 187 ? -18.475 3.904 14.161 1.00 53.84 187 GLN A O 1
ATOM 1546 N N . ASN A 1 188 ? -19.083 6.058 14.232 1.00 44.09 188 ASN A N 1
ATOM 1547 C CA . ASN A 1 188 ? -20.290 5.869 15.055 1.00 44.09 188 ASN A CA 1
ATOM 1548 C C . ASN A 1 188 ? -21.638 6.196 14.371 1.00 44.09 188 ASN A C 1
ATOM 1550 O O . ASN A 1 188 ? -22.652 6.241 15.058 1.00 44.09 188 ASN A O 1
ATOM 1554 N N . GLU A 1 189 ? -21.695 6.444 13.057 1.00 45.50 189 GLU A N 1
ATOM 1555 C CA . GLU A 1 189 ? -22.948 6.877 12.391 1.00 45.50 189 GLU A CA 1
ATOM 1556 C C . GLU A 1 189 ? -23.721 5.762 11.660 1.00 45.50 189 GLU A C 1
ATOM 1558 O O . GLU A 1 189 ? -24.717 6.051 11.007 1.00 45.50 189 GLU A O 1
ATOM 1563 N N . VAL A 1 190 ? -23.320 4.490 11.768 1.00 43.91 190 VAL A N 1
ATOM 1564 C CA . VAL A 1 190 ? -24.016 3.375 11.088 1.00 43.91 190 VAL A CA 1
ATOM 1565 C C . VAL A 1 190 ? -24.482 2.311 12.081 1.00 43.91 190 VAL A C 1
ATOM 1567 O O . VAL A 1 190 ? -24.187 1.139 11.922 1.00 43.91 190 VAL A O 1
ATOM 1570 N N . VAL A 1 191 ? -25.202 2.715 13.126 1.00 43.69 191 VAL A N 1
ATOM 1571 C CA . VAL A 1 191 ? -26.228 1.875 13.767 1.00 43.69 191 VAL A CA 1
ATOM 1572 C C . VAL A 1 191 ? -27.255 2.835 14.354 1.00 43.69 191 VAL A C 1
ATOM 1574 O O . VAL A 1 191 ? -27.013 3.380 15.423 1.00 43.69 191 VAL A O 1
ATOM 1577 N N . LEU A 1 192 ? -28.338 3.091 13.625 1.00 39.81 192 LEU A N 1
ATOM 1578 C CA . LEU A 1 192 ? -29.679 3.432 14.114 1.00 39.81 192 LEU A CA 1
ATOM 1579 C C . LEU A 1 192 ? -30.533 3.740 12.876 1.00 39.81 192 LEU A C 1
ATOM 1581 O O . LEU A 1 192 ? -30.607 4.886 12.448 1.00 39.81 192 LEU A O 1
ATOM 1585 N N . ASP A 1 193 ? -31.106 2.687 12.299 1.00 36.09 193 ASP A N 1
ATOM 1586 C CA . ASP A 1 193 ? -32.445 2.674 11.696 1.00 36.09 193 ASP A CA 1
ATOM 1587 C C . ASP A 1 193 ? -32.972 1.231 11.725 1.00 36.09 193 ASP A C 1
ATOM 1589 O O . ASP A 1 193 ? -32.207 0.310 11.347 1.00 36.09 193 ASP A O 1
#

Foldseek 3Di:
DDDDDDDDDPVVQVVVCVVCVVVVDHPVNVVVVQVVCCVVVVDGPDPVPDPPPPDDDDDDDDDPPPPPCDPVLLVLLVVLLVCVVVVVDDLVVSLVVSCVVPVDDSVLSSLSSVLLVLLQQLAADLDDDPVVSVVVVLVCCCPPHDLSSNVSNLSNLVRHLVNCVVPPPDCNSVSSVVVSVVCVPVSPDPDDD

Sequence (193 aa):
MAKLELQVSEDLIQETERVLKPMGIDVEMAVTIFLRRIAYDKRLPLDLTVPQMEHLDDQESGIRSYTAITKEMIDELWISFQRYMDGSDELGNLKVMVARNTGMNESSSFIYLYFLANLMEGQPNSRVIKYKDFEYLMEKIRNEMDSTYYEKALESVRKSIPYWEENTAGHYAEKVKTYYEKNKGKQNEVVLD